Protein AF-A0A3Q0CHS3-F1 (afdb_monomer)

Nearest PDB structures (foldseek):
  7eku-assembly1_A  TM=6.649E-01  e=1.101E-03  Nakaseomyces glabratus CBS 138
  7ekw-assembly1_B  TM=6.555E-01  e=9.264E-04  Nakaseomyces glabratus CBS 138
  7ejt-assembly2_B  TM=6.990E-01  e=1.646E-03  Nakaseomyces glabratus CBS 138

Radius of gyration: 22.57 Å; Cα contacts (8 Å, |Δi|>4): 178; chains: 1; bounding box: 58×36×60 Å

pLDDT: mean 92.22, std 7.89, range [57.19, 98.62]

Secondary structure (DSSP, 8-state):
-HHHHHHIIIIIHHHH-GGGGG-B-HHHHHHHHHHHHH-TT-------TTPPP-PBPPTT--TTBBB--HHHHHHHS--SSSSHHHHHHHHHHHHHHHHHHHHHHHHHHHHHHHHHHHHHHHHHHHHHT-TTS----S--SSS-SS---B---SPP--HHHHHHGGG-HHHHTT-PBPP---TTS-TTS-TT--

Solvent-accessible surface area (backbone atoms only — not comparable to full-atom values): 11691 Å² total; per-residue (Å²): 110,69,67,61,54,47,47,45,62,71,56,44,48,69,71,66,47,69,38,35,38,63,16,54,41,55,68,64,50,39,51,54,51,52,56,58,72,71,44,89,84,65,79,78,63,86,59,61,94,83,64,71,84,51,82,40,78,30,93,80,52,38,72,36,46,16,44,63,60,61,59,43,45,54,68,70,51,66,48,91,53,93,47,73,67,35,47,50,53,35,42,51,56,52,40,54,52,48,52,52,56,35,48,54,37,38,51,53,42,49,56,53,50,51,51,53,50,51,51,50,52,51,49,44,38,36,39,46,65,38,90,91,35,82,50,53,75,74,79,39,94,93,43,52,82,64,81,82,56,55,44,72,93,66,80,93,72,56,68,72,60,60,58,56,34,68,78,33,75,94,50,30,76,57,57,41,73,59,88,85,83,63,91,94,55,66,87,87,55,68,87,88,59,135

Sequence (194 aa):
MNCIRKIIWEDIFPRIRLWEFFQVDVHKAVEQFRILLTQENRRVTKSDPKEHLKIIQDPEYRRLGCAVDMNVALATFVPHDHGPAAIEECCNWFRQRLEELNSEKQHLTHCHQEQAVNCLLGNVFYERLAGHGPKVGAVTRNHPLVTRYFTFPFEEMALSTEESMIHLPDKACFLMAHNGWVMGDDPLRNFAEP

Structure (mmCIF, N/CA/C/O backbone):
data_AF-A0A3Q0CHS3-F1
#
_entry.id   AF-A0A3Q0CHS3-F1
#
loop_
_atom_site.group_PDB
_atom_site.id
_atom_site.type_symbol
_atom_site.label_atom_id
_atom_site.label_alt_id
_atom_site.label_comp_id
_atom_site.label_asym_id
_atom_site.label_entity_id
_atom_site.label_seq_id
_atom_site.pdbx_PDB_ins_code
_atom_site.Cartn_x
_atom_site.Cartn_y
_atom_site.Cartn_z
_atom_site.occupancy
_atom_site.B_iso_or_equiv
_atom_site.auth_seq_id
_atom_site.auth_comp_id
_atom_site.auth_asym_id
_atom_site.auth_atom_id
_atom_site.pdbx_PDB_model_num
ATOM 1 N N . MET A 1 1 ? 19.227 11.823 -13.557 1.00 83.19 1 MET A N 1
ATOM 2 C CA . MET A 1 1 ? 18.763 10.968 -12.439 1.00 83.19 1 MET A CA 1
ATOM 3 C C . MET A 1 1 ? 17.913 11.731 -11.429 1.00 83.19 1 MET A C 1
ATOM 5 O O . MET A 1 1 ? 16.800 11.295 -11.174 1.00 83.19 1 MET A O 1
ATOM 9 N N . ASN A 1 2 ? 18.351 12.896 -10.930 1.00 90.62 2 ASN A N 1
ATOM 10 C CA . ASN A 1 2 ? 17.574 13.682 -9.951 1.00 90.62 2 ASN A CA 1
ATOM 11 C C . ASN A 1 2 ? 16.191 14.127 -10.459 1.00 90.62 2 ASN A C 1
ATOM 13 O O . ASN A 1 2 ? 15.230 14.077 -9.703 1.00 90.62 2 ASN A O 1
ATOM 17 N N . CYS A 1 3 ? 16.059 14.476 -11.743 1.00 94.81 3 CYS A N 1
ATOM 18 C CA . CYS A 1 3 ? 14.757 14.815 -12.332 1.00 94.81 3 CYS A CA 1
ATOM 19 C C . CYS A 1 3 ? 13.765 13.640 -12.304 1.00 94.81 3 CYS A C 1
ATOM 21 O O . CYS A 1 3 ? 12.602 13.843 -11.989 1.00 94.81 3 CYS A O 1
ATOM 23 N N . ILE A 1 4 ? 14.229 12.411 -12.575 1.00 94.69 4 ILE A N 1
ATOM 24 C CA . ILE A 1 4 ? 13.381 11.206 -12.529 1.00 94.69 4 ILE A CA 1
ATOM 25 C C . ILE A 1 4 ? 12.896 10.976 -11.096 1.00 94.69 4 ILE A C 1
ATOM 27 O O . ILE A 1 4 ? 11.706 10.783 -10.875 1.00 94.69 4 ILE A O 1
ATOM 31 N N . ARG A 1 5 ? 13.808 11.070 -10.117 1.00 97.00 5 ARG A N 1
ATOM 32 C CA . ARG A 1 5 ? 13.465 10.992 -8.691 1.00 97.00 5 ARG A CA 1
ATOM 33 C C . ARG A 1 5 ? 12.393 12.019 -8.323 1.00 97.00 5 ARG A C 1
ATOM 35 O O . ARG A 1 5 ? 11.409 11.651 -7.696 1.00 97.00 5 ARG A O 1
ATOM 42 N N . LYS A 1 6 ? 12.585 13.275 -8.733 1.00 97.56 6 LYS A N 1
ATOM 43 C CA . LYS A 1 6 ? 11.665 14.380 -8.451 1.00 97.56 6 LYS A CA 1
ATOM 44 C C . LYS A 1 6 ? 10.257 14.097 -8.982 1.00 97.56 6 LYS A C 1
ATOM 46 O O . LYS A 1 6 ? 9.317 14.145 -8.207 1.00 97.56 6 LYS A O 1
ATOM 51 N N . ILE A 1 7 ? 10.134 13.704 -10.252 1.00 96.94 7 ILE A N 1
ATOM 52 C CA . ILE A 1 7 ? 8.841 13.360 -10.875 1.00 96.94 7 ILE A CA 1
ATOM 53 C C . ILE A 1 7 ? 8.147 12.217 -10.122 1.00 96.94 7 ILE A C 1
ATOM 55 O O . ILE A 1 7 ? 6.951 12.275 -9.858 1.00 96.94 7 ILE A O 1
ATOM 59 N N . ILE A 1 8 ? 8.886 11.170 -9.739 1.00 96.75 8 ILE A N 1
ATOM 60 C CA . ILE A 1 8 ? 8.290 10.043 -9.008 1.00 96.75 8 ILE A CA 1
ATOM 61 C C . ILE A 1 8 ? 7.706 10.505 -7.662 1.00 96.75 8 ILE A C 1
ATOM 63 O O . ILE A 1 8 ? 6.584 10.129 -7.325 1.00 96.75 8 ILE A O 1
ATOM 67 N N . TRP A 1 9 ? 8.440 11.333 -6.918 1.00 97.56 9 TRP A N 1
ATOM 68 C CA . TRP A 1 9 ? 8.031 11.798 -5.590 1.00 97.56 9 TRP A CA 1
ATOM 69 C C . TRP A 1 9 ? 6.967 12.892 -5.602 1.00 97.56 9 TRP A C 1
ATOM 71 O O . TRP A 1 9 ? 6.103 12.889 -4.733 1.00 97.56 9 TRP A O 1
ATOM 81 N N . GLU A 1 10 ? 7.033 13.825 -6.547 1.00 97.44 10 GLU A N 1
ATOM 82 C CA . GLU A 1 10 ? 6.148 14.995 -6.577 1.00 97.44 10 GLU A CA 1
ATOM 83 C C . GLU A 1 10 ? 4.890 14.751 -7.418 1.00 97.44 10 GLU A C 1
ATOM 85 O O . GLU A 1 10 ? 3.822 15.240 -7.059 1.00 97.44 10 GLU A O 1
ATOM 90 N N . ASP A 1 11 ? 4.982 13.938 -8.476 1.00 96.44 11 ASP A N 1
ATOM 91 C CA . ASP A 1 11 ? 3.874 13.745 -9.418 1.00 96.44 11 ASP A CA 1
ATOM 92 C C . ASP A 1 11 ? 3.234 12.355 -9.293 1.00 96.44 11 ASP A C 1
ATOM 94 O O . ASP A 1 11 ? 2.008 12.224 -9.291 1.00 96.44 11 ASP A O 1
ATOM 98 N N . ILE A 1 12 ? 4.040 11.289 -9.202 1.00 95.69 12 ILE A N 1
ATOM 99 C CA . ILE A 1 12 ? 3.524 9.911 -9.278 1.00 95.69 12 ILE A CA 1
ATOM 100 C C . ILE A 1 12 ? 2.978 9.443 -7.929 1.00 95.69 12 ILE A C 1
ATOM 102 O O . ILE A 1 12 ? 1.797 9.104 -7.844 1.00 95.69 12 ILE A O 1
ATOM 106 N N . PHE A 1 13 ? 3.798 9.411 -6.875 1.00 96.50 13 PHE A N 1
ATOM 107 C CA . PHE A 1 13 ? 3.391 8.885 -5.566 1.00 96.50 13 PHE A CA 1
ATOM 108 C C . PHE A 1 13 ? 2.198 9.615 -4.936 1.00 96.50 13 PHE A C 1
ATOM 110 O O . PHE A 1 13 ? 1.288 8.920 -4.470 1.00 96.50 13 PHE A O 1
ATOM 117 N N . PRO A 1 14 ? 2.112 10.960 -4.973 1.00 95.75 14 PRO A N 1
ATOM 118 C CA . PRO A 1 14 ? 0.950 11.673 -4.451 1.00 95.75 14 PRO A CA 1
ATOM 119 C C . PRO A 1 14 ? -0.329 11.362 -5.228 1.00 95.75 14 PRO A C 1
ATOM 121 O O . PRO A 1 14 ? -1.408 11.339 -4.644 1.00 95.75 14 PRO A O 1
ATOM 124 N N . ARG A 1 15 ? -0.219 11.069 -6.531 1.00 95.19 15 ARG A N 1
ATOM 125 C CA . ARG A 1 15 ? -1.362 10.716 -7.381 1.00 95.19 15 ARG A CA 1
ATOM 126 C C . ARG A 1 15 ? -1.890 9.309 -7.098 1.00 95.19 15 ARG A C 1
ATOM 128 O O . ARG A 1 15 ? -3.102 9.120 -7.075 1.00 95.19 15 ARG A O 1
ATOM 135 N N . ILE A 1 16 ? -1.004 8.332 -6.887 1.00 94.75 16 ILE A N 1
ATOM 136 C CA . ILE A 1 16 ? -1.393 6.922 -6.691 1.00 94.75 16 ILE A CA 1
ATOM 137 C C . ILE A 1 16 ? -1.695 6.554 -5.231 1.00 94.75 16 ILE A C 1
ATOM 139 O O . ILE A 1 16 ? -2.283 5.505 -4.998 1.00 94.75 16 ILE A O 1
ATOM 143 N N . ARG A 1 17 ? -1.297 7.373 -4.246 1.00 95.81 17 ARG A N 1
ATOM 144 C CA . ARG A 1 17 ? -1.661 7.236 -2.817 1.00 95.81 17 ARG A CA 1
ATOM 145 C C . ARG A 1 17 ? -1.586 5.800 -2.275 1.00 95.81 17 ARG A C 1
ATOM 147 O O . ARG A 1 17 ? -2.560 5.283 -1.735 1.00 95.81 17 ARG A O 1
ATOM 154 N N . LEU A 1 18 ? -0.447 5.125 -2.452 1.00 95.75 18 LEU A N 1
ATOM 155 C CA . LEU A 1 18 ? -0.316 3.689 -2.134 1.00 95.75 18 LEU A CA 1
ATOM 156 C C . LEU A 1 18 ? -0.566 3.345 -0.658 1.00 95.75 18 LEU A C 1
ATOM 158 O O . LEU A 1 18 ? -0.955 2.224 -0.350 1.00 95.75 18 L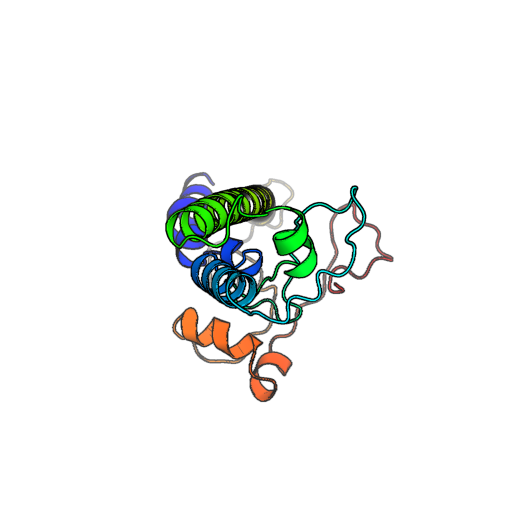EU A O 1
ATOM 162 N N . TRP A 1 19 ? -0.356 4.293 0.256 1.00 97.38 19 TRP A N 1
ATOM 163 C CA . TRP A 1 19 ? -0.553 4.066 1.689 1.00 97.38 19 TRP A CA 1
ATOM 164 C C . TRP A 1 19 ? -2.014 3.751 2.038 1.00 97.38 19 TRP A C 1
ATOM 166 O O . TRP A 1 19 ? -2.262 3.050 3.015 1.00 97.38 19 TRP A O 1
ATOM 176 N N . GLU A 1 20 ? -2.979 4.200 1.228 1.00 97.31 20 GLU A N 1
ATOM 177 C CA . GLU A 1 20 ? -4.406 3.966 1.477 1.00 97.31 20 GLU A CA 1
ATOM 178 C C . GLU A 1 20 ? -4.770 2.474 1.435 1.00 97.31 20 GLU A C 1
ATOM 180 O O . GLU A 1 20 ? -5.708 2.070 2.111 1.00 97.31 20 GLU A O 1
ATOM 185 N N . PHE A 1 21 ? -4.017 1.632 0.721 1.00 96.44 21 PHE A N 1
ATOM 186 C CA . PHE A 1 21 ? -4.234 0.175 0.681 1.00 96.44 21 PHE A CA 1
ATOM 187 C C . PHE A 1 21 ? -3.880 -0.549 1.990 1.00 96.44 21 PHE A C 1
ATOM 189 O O . PHE A 1 21 ? -4.205 -1.723 2.164 1.00 96.44 21 PHE A O 1
ATOM 196 N N . PHE A 1 22 ? -3.204 0.146 2.906 1.00 97.81 22 PHE A N 1
ATOM 197 C CA . PHE A 1 22 ? -2.751 -0.386 4.190 1.00 97.81 22 PHE A CA 1
ATOM 198 C C . PHE A 1 22 ? -3.422 0.304 5.382 1.00 97.81 22 PHE A C 1
ATOM 200 O O . PHE A 1 22 ? -3.101 -0.015 6.525 1.00 97.81 22 PHE A O 1
ATOM 207 N N . GLN A 1 23 ? -4.328 1.248 5.131 1.00 98.56 23 GLN A N 1
ATOM 208 C CA . GLN A 1 23 ? -4.966 2.079 6.147 1.00 98.56 23 GLN A CA 1
ATOM 209 C C . GLN A 1 23 ? -6.422 1.681 6.381 1.00 98.56 23 GLN A C 1
ATOM 211 O O . GLN A 1 23 ? -7.071 1.077 5.528 1.00 98.56 23 GLN A O 1
ATOM 216 N N . VAL A 1 24 ? -6.933 2.031 7.557 1.00 98.56 24 VAL A N 1
ATOM 217 C CA . VAL A 1 24 ? -8.347 1.899 7.925 1.00 98.56 24 VAL A CA 1
ATOM 218 C C . VAL A 1 24 ? -9.081 3.215 7.679 1.00 98.56 24 VAL A C 1
ATOM 220 O O . VAL A 1 24 ? -8.542 4.293 7.942 1.00 98.56 24 VAL A O 1
ATOM 223 N N . ASP A 1 25 ? -10.329 3.139 7.216 1.00 98.62 25 ASP A N 1
ATOM 224 C CA . ASP A 1 25 ? -11.242 4.285 7.217 1.00 98.62 25 ASP A CA 1
ATOM 225 C C . ASP A 1 25 ? -11.583 4.684 8.662 1.00 98.62 25 ASP A C 1
ATOM 227 O O . ASP A 1 25 ? -12.392 4.046 9.344 1.00 98.62 25 ASP A O 1
ATOM 231 N N . VAL A 1 26 ? -10.948 5.762 9.127 1.00 98.50 26 VAL A N 1
ATOM 232 C CA . VAL A 1 26 ? -11.090 6.274 10.495 1.00 98.50 26 VAL A CA 1
ATOM 233 C C . VAL A 1 26 ? -12.533 6.671 10.795 1.00 98.50 26 VAL A C 1
ATOM 235 O O . VAL A 1 26 ? -13.042 6.363 11.870 1.00 98.50 26 VAL A O 1
ATOM 238 N N . HIS A 1 27 ? -13.216 7.334 9.859 1.00 98.31 27 HIS A N 1
ATOM 239 C CA . HIS A 1 27 ? -14.585 7.794 10.077 1.00 98.31 27 HIS A CA 1
ATOM 240 C C . HIS A 1 27 ? -15.530 6.603 10.242 1.00 98.31 27 HIS A C 1
ATOM 242 O O . HIS A 1 27 ? -16.284 6.533 11.213 1.00 98.31 27 HIS A O 1
ATOM 248 N N . LYS A 1 28 ? -15.449 5.635 9.325 1.00 98.06 28 LYS A N 1
ATOM 249 C CA . LYS A 1 28 ? -16.269 4.422 9.362 1.00 98.06 28 LYS A CA 1
ATOM 250 C C . LYS A 1 28 ? -16.006 3.593 10.620 1.00 98.06 28 LYS A C 1
ATOM 252 O O . LYS A 1 28 ? -16.956 3.127 11.246 1.00 98.06 28 LYS A O 1
ATOM 257 N N . ALA A 1 29 ? -14.741 3.424 11.003 1.00 98.19 29 ALA A N 1
ATOM 258 C CA . ALA A 1 29 ? -14.372 2.668 12.195 1.00 98.19 29 ALA A CA 1
ATOM 259 C C . ALA A 1 29 ? -14.876 3.343 13.480 1.00 98.19 29 ALA A C 1
ATOM 261 O O . ALA A 1 29 ? -15.443 2.667 14.338 1.00 98.19 29 ALA A O 1
ATOM 262 N N . VAL A 1 30 ? -14.718 4.665 13.607 1.00 98.06 30 VAL A N 1
ATOM 263 C CA . VAL A 1 30 ? -15.203 5.431 14.768 1.00 98.06 30 VAL A CA 1
ATOM 264 C C . VAL A 1 30 ? -16.725 5.382 14.870 1.00 98.06 30 VAL A C 1
ATOM 266 O O . VAL A 1 30 ? -17.251 5.225 15.968 1.00 98.06 30 VAL A O 1
ATOM 269 N N . GLU A 1 31 ? -17.440 5.462 13.748 1.00 97.31 31 GLU A N 1
ATOM 270 C CA . GLU A 1 31 ? -18.900 5.356 13.753 1.00 97.31 31 GLU A CA 1
ATOM 271 C C . GLU A 1 31 ? -19.365 3.961 14.188 1.00 97.31 31 GLU A C 1
ATOM 273 O O . GLU A 1 31 ? -20.226 3.828 15.058 1.00 97.31 31 GLU A O 1
ATOM 278 N N . GLN A 1 32 ? -18.735 2.903 13.669 1.00 96.25 32 GLN A N 1
ATOM 279 C CA . GLN A 1 32 ? -19.001 1.537 14.120 1.00 96.25 32 GLN A CA 1
ATOM 280 C C . GLN A 1 32 ? -18.738 1.381 15.625 1.00 96.25 32 GLN A C 1
ATOM 282 O O . GLN A 1 32 ? -19.542 0.783 16.340 1.00 96.25 32 GLN A O 1
ATOM 287 N N . PHE A 1 33 ? -17.633 1.937 16.115 1.00 95.69 33 PHE A N 1
ATOM 288 C CA . PHE A 1 33 ? -17.275 1.909 17.528 1.00 95.69 33 PHE A CA 1
ATOM 289 C C . PHE A 1 33 ? -18.307 2.638 18.405 1.00 95.69 33 PHE A C 1
ATOM 291 O O . PHE A 1 33 ? -18.759 2.091 19.412 1.00 95.69 33 PHE A O 1
ATOM 298 N N . ARG A 1 34 ? -18.757 3.827 17.988 1.00 94.94 34 ARG A N 1
ATOM 299 C CA . ARG A 1 34 ? -19.803 4.618 18.658 1.00 94.94 34 ARG A CA 1
ATOM 300 C C . ARG A 1 34 ? -21.125 3.856 18.763 1.00 94.94 34 ARG A C 1
ATOM 302 O O . ARG A 1 34 ? -21.741 3.823 19.831 1.00 94.94 34 ARG A O 1
ATOM 309 N N . ILE A 1 35 ? -21.547 3.209 17.676 1.00 93.81 35 ILE A N 1
ATOM 310 C CA . ILE A 1 35 ? -22.751 2.366 17.660 1.00 93.81 35 ILE A CA 1
ATOM 311 C C . ILE A 1 35 ? -22.606 1.219 18.668 1.00 93.81 35 ILE A C 1
ATOM 313 O O . ILE A 1 35 ? -23.525 0.957 19.437 1.00 93.81 35 ILE A O 1
ATOM 317 N N . LEU A 1 36 ? -21.447 0.560 18.727 1.00 92.06 36 LEU A N 1
ATOM 318 C CA . LEU A 1 36 ? -21.214 -0.539 19.670 1.00 92.06 36 LEU A CA 1
ATOM 319 C C . LEU A 1 36 ? -21.173 -0.083 21.139 1.00 92.06 36 LEU A C 1
ATOM 321 O O . LEU A 1 36 ? -21.594 -0.835 22.017 1.00 92.06 36 LEU A O 1
ATOM 325 N N . LEU A 1 37 ? -20.704 1.137 21.424 1.00 89.06 37 LEU A N 1
ATOM 326 C CA . LEU A 1 37 ? -20.715 1.705 22.778 1.00 89.06 37 LEU A CA 1
ATOM 327 C C . LEU A 1 37 ? -22.125 2.021 23.295 1.00 89.06 37 LEU A C 1
ATOM 329 O O . LEU A 1 37 ? -22.349 1.977 24.503 1.00 89.06 37 LEU A O 1
ATOM 333 N N . THR A 1 38 ? -23.061 2.337 22.400 1.00 87.38 38 THR A N 1
ATOM 334 C CA . THR A 1 38 ? -24.441 2.729 22.744 1.00 87.38 38 THR A CA 1
ATOM 335 C C . THR A 1 38 ? -25.416 1.549 22.809 1.00 87.38 38 THR A C 1
ATOM 337 O O . THR A 1 38 ? -26.552 1.713 23.248 1.00 87.38 38 THR A O 1
ATOM 340 N N . GLN A 1 39 ? -24.992 0.344 22.417 1.00 86.38 39 GLN A N 1
ATOM 341 C CA . GLN A 1 39 ? -25.817 -0.864 22.486 1.00 86.38 39 GLN A CA 1
ATOM 342 C C . GLN A 1 39 ? -25.911 -1.424 23.917 1.00 86.38 39 GLN A C 1
ATOM 344 O O . GLN A 1 39 ? -24.905 -1.763 24.537 1.00 86.38 39 GLN A O 1
ATOM 349 N N . GLU A 1 40 ? -27.139 -1.609 24.416 1.00 60.59 40 GLU A N 1
ATOM 350 C CA . GLU A 1 40 ? -27.419 -2.070 25.791 1.00 60.59 40 GLU A CA 1
ATOM 351 C C . GLU A 1 40 ? -26.990 -3.528 26.068 1.00 60.59 40 GLU A C 1
ATOM 353 O O . GLU A 1 40 ? -26.639 -3.873 27.193 1.00 60.59 40 GLU A O 1
ATOM 358 N N . ASN A 1 41 ? -26.941 -4.393 25.046 1.00 60.94 41 ASN A N 1
ATOM 359 C CA . ASN A 1 41 ? -26.570 -5.813 25.176 1.00 60.94 41 ASN A CA 1
ATOM 360 C C . ASN A 1 41 ? -25.075 -6.071 24.921 1.00 60.94 41 ASN A C 1
ATOM 362 O O . ASN A 1 41 ? -24.689 -6.998 24.200 1.00 60.94 41 ASN A O 1
ATOM 366 N N . ARG A 1 42 ? -24.214 -5.242 25.514 1.00 62.06 42 ARG A N 1
ATOM 367 C CA . ARG A 1 42 ? -22.762 -5.298 25.320 1.00 62.06 42 ARG A CA 1
ATOM 368 C C . ARG A 1 42 ? -22.170 -6.574 25.929 1.00 62.06 42 ARG A C 1
ATOM 370 O O . ARG A 1 42 ? -21.908 -6.654 27.127 1.00 62.06 42 ARG A O 1
ATOM 377 N N . ARG A 1 43 ? -21.885 -7.577 25.097 1.00 57.19 43 ARG A N 1
ATOM 378 C CA . ARG A 1 43 ? -20.994 -8.683 25.475 1.00 57.19 43 ARG A CA 1
ATOM 379 C C . ARG A 1 43 ? -19.558 -8.258 25.199 1.00 57.19 43 ARG A C 1
ATOM 381 O O . ARG A 1 43 ? -19.045 -8.503 24.116 1.00 57.19 43 ARG A O 1
ATOM 388 N N . VAL A 1 44 ? -18.911 -7.616 26.172 1.00 60.34 44 VAL A N 1
ATOM 389 C CA . VAL A 1 44 ? -17.453 -7.446 26.115 1.00 60.34 44 VAL A CA 1
ATOM 390 C C . VAL A 1 44 ? -16.840 -8.823 26.341 1.00 60.34 44 VAL A C 1
ATOM 392 O O . VAL A 1 44 ? -16.795 -9.324 27.466 1.00 60.34 44 VAL A O 1
ATOM 395 N N . THR A 1 45 ? -16.418 -9.480 25.265 1.00 61.00 45 THR A N 1
ATOM 396 C CA . THR A 1 45 ? -15.536 -10.638 25.382 1.00 61.00 45 THR A CA 1
ATOM 397 C C . THR A 1 45 ? -14.247 -10.175 26.045 1.00 61.00 45 THR A C 1
ATOM 399 O O . THR A 1 45 ? -13.700 -9.139 25.673 1.00 61.00 45 THR A O 1
ATOM 402 N N . LYS A 1 46 ? -13.771 -10.917 27.050 1.00 62.41 46 LYS A N 1
ATOM 403 C CA . LYS A 1 46 ? -12.483 -10.626 27.686 1.00 62.41 46 LYS A CA 1
ATOM 404 C C . LYS A 1 46 ? -11.390 -10.688 26.615 1.00 62.41 46 LYS A C 1
ATOM 406 O O . LYS A 1 46 ? -11.070 -11.774 26.146 1.00 62.41 46 LYS A O 1
ATOM 411 N N . SER A 1 47 ? -10.871 -9.525 26.234 1.00 65.31 47 SER A N 1
ATOM 412 C CA . SER A 1 47 ? -9.631 -9.393 25.469 1.00 65.31 47 SER A CA 1
ATOM 413 C C . SER A 1 47 ? -8.461 -9.806 26.358 1.00 65.31 47 SER A C 1
ATOM 415 O O . SER A 1 47 ? -8.502 -9.577 27.572 1.00 65.31 47 SER A O 1
ATOM 417 N N . ASP A 1 48 ? -7.416 -10.394 25.777 1.00 72.19 48 ASP A N 1
ATOM 418 C CA . ASP A 1 48 ? -6.147 -10.558 26.489 1.00 72.19 48 ASP A CA 1
ATOM 419 C C . ASP A 1 48 ? -5.631 -9.151 26.864 1.00 72.19 48 ASP A C 1
ATOM 421 O O . ASP A 1 48 ? -5.565 -8.288 25.985 1.00 72.19 48 ASP A O 1
ATOM 425 N N . PRO A 1 49 ? -5.275 -8.875 28.135 1.00 66.38 49 PRO A N 1
ATOM 426 C CA . PRO A 1 49 ? -4.700 -7.591 28.543 1.00 66.38 49 PRO A CA 1
ATOM 427 C C . PRO A 1 49 ? -3.431 -7.194 27.772 1.00 66.38 49 PRO A C 1
ATOM 429 O O . PRO A 1 49 ? -3.018 -6.039 27.828 1.00 66.38 49 PRO A O 1
ATOM 432 N N . LYS A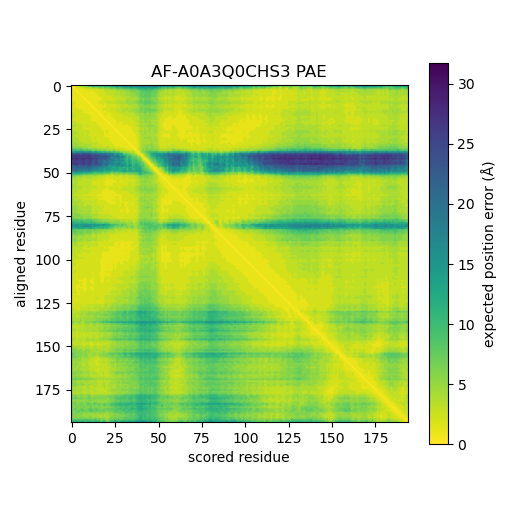 1 50 ? -2.774 -8.147 27.101 1.00 74.56 50 LYS A N 1
ATOM 433 C CA . LYS A 1 50 ? -1.588 -7.916 26.267 1.00 74.56 50 LYS A CA 1
ATOM 434 C C . LYS A 1 50 ? -1.914 -7.665 24.796 1.00 74.56 50 LYS A C 1
ATOM 436 O O . LYS A 1 50 ? -1.005 -7.350 24.024 1.00 74.56 50 LYS A O 1
ATOM 441 N N . GLU A 1 51 ? -3.165 -7.831 24.382 1.00 83.00 51 GLU A N 1
ATOM 442 C CA . GLU A 1 51 ? -3.566 -7.626 22.998 1.00 83.00 51 GLU A CA 1
ATOM 443 C C . GLU A 1 51 ? -3.749 -6.134 22.715 1.00 83.00 51 GLU A C 1
ATOM 445 O O . GLU A 1 51 ? -4.592 -5.461 23.300 1.00 83.00 51 GLU A O 1
ATOM 450 N N . HIS A 1 52 ? -2.912 -5.608 21.820 1.00 88.44 52 HIS A N 1
ATOM 451 C CA . HIS A 1 52 ? -2.935 -4.204 21.429 1.00 88.44 52 HIS A CA 1
ATOM 452 C C . HIS A 1 52 ? -3.720 -4.034 20.131 1.00 88.44 52 HIS A C 1
ATOM 454 O O . HIS A 1 52 ? -3.632 -4.866 19.222 1.00 88.44 52 HIS A O 1
ATOM 460 N N . LEU A 1 53 ? -4.435 -2.912 20.019 1.00 94.75 53 LEU A N 1
ATOM 461 C CA . LEU A 1 53 ? -5.116 -2.541 18.785 1.00 94.75 53 LEU A CA 1
ATOM 462 C C . LEU A 1 53 ? -4.104 -2.434 17.634 1.00 94.75 53 LEU A C 1
ATOM 464 O O . LEU A 1 53 ? -3.112 -1.708 17.729 1.00 94.75 53 LEU A O 1
ATOM 468 N N . LYS A 1 54 ? -4.383 -3.144 16.541 1.00 96.44 54 LYS A N 1
ATOM 469 C CA . LYS A 1 54 ? -3.550 -3.205 15.338 1.00 96.44 54 LYS A CA 1
ATOM 470 C C . LYS A 1 54 ? -4.419 -3.161 14.088 1.00 96.44 54 LYS A C 1
ATOM 472 O O . LYS A 1 54 ? -5.559 -3.622 14.108 1.00 96.44 54 LYS A O 1
ATOM 477 N N . ILE A 1 55 ? -3.847 -2.655 13.000 1.00 97.75 55 ILE A N 1
ATOM 478 C CA . ILE A 1 55 ? -4.471 -2.720 11.677 1.00 97.75 55 ILE A CA 1
ATOM 479 C C . ILE A 1 55 ? -4.411 -4.160 11.157 1.00 97.75 55 ILE A C 1
ATOM 481 O O . ILE A 1 55 ? -3.343 -4.775 11.112 1.00 97.75 55 ILE A O 1
ATOM 485 N N . ILE A 1 56 ? -5.565 -4.665 10.741 1.00 97.81 56 ILE A N 1
ATOM 486 C CA . ILE A 1 56 ? -5.775 -5.941 10.063 1.00 97.81 56 ILE A CA 1
ATOM 487 C C . ILE A 1 56 ? -5.875 -5.643 8.568 1.00 97.81 56 ILE A C 1
ATOM 489 O O . ILE A 1 56 ? -6.743 -4.876 8.150 1.00 97.81 56 ILE A O 1
ATOM 493 N N . GLN A 1 57 ? -4.970 -6.227 7.781 1.00 97.56 57 GLN A N 1
ATOM 494 C CA . GLN A 1 57 ? -4.917 -6.019 6.334 1.00 97.56 57 GLN A CA 1
ATOM 495 C C . GLN A 1 57 ? -6.213 -6.492 5.665 1.00 97.56 57 GLN A C 1
ATOM 497 O O . GLN A 1 57 ? -6.693 -7.583 5.972 1.00 97.56 57 GLN A O 1
ATOM 502 N N . ASP A 1 58 ? -6.747 -5.692 4.738 1.00 96.94 58 ASP A N 1
ATOM 503 C CA . ASP A 1 58 ? -7.846 -6.121 3.868 1.00 96.94 58 ASP A CA 1
ATOM 504 C C . ASP A 1 58 ? -7.354 -7.238 2.938 1.00 96.94 58 ASP A C 1
ATOM 506 O O . ASP A 1 58 ? -6.425 -6.983 2.164 1.00 96.94 58 ASP A O 1
ATOM 510 N N . PRO A 1 59 ? -7.955 -8.442 2.965 1.00 93.94 59 PRO A N 1
ATOM 511 C CA . PRO A 1 59 ? -7.582 -9.529 2.061 1.00 93.94 59 PRO A CA 1
ATOM 512 C C . PRO A 1 59 ? -7.714 -9.161 0.580 1.00 93.94 59 PRO A C 1
ATOM 514 O O . PRO A 1 59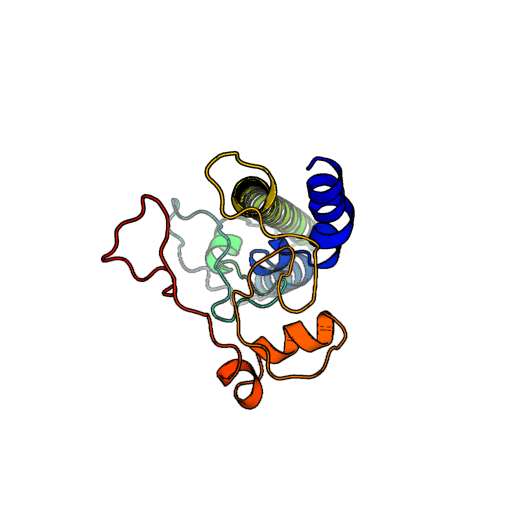 ? -6.984 -9.691 -0.250 1.00 93.94 59 PRO A O 1
ATOM 517 N N . GLU A 1 60 ? -8.631 -8.246 0.251 1.00 91.75 60 GLU A N 1
ATOM 518 C CA . GLU A 1 60 ? -8.840 -7.760 -1.116 1.00 91.75 60 GLU A CA 1
ATOM 519 C C . GLU A 1 60 ? -8.001 -6.516 -1.446 1.00 91.75 60 GLU A C 1
ATOM 521 O O . GLU A 1 60 ? -8.080 -6.029 -2.570 1.00 91.75 60 GLU A O 1
ATOM 526 N N . TYR A 1 61 ? -7.207 -5.995 -0.499 1.00 93.25 61 TYR A N 1
ATOM 527 C CA . TYR A 1 61 ? -6.378 -4.794 -0.660 1.00 93.25 61 TYR A CA 1
ATOM 528 C C . TYR A 1 61 ? -7.135 -3.602 -1.271 1.00 93.25 61 TYR A C 1
ATOM 530 O O . TYR A 1 61 ? -6.662 -2.963 -2.208 1.00 93.25 61 TYR A O 1
ATOM 538 N N . ARG A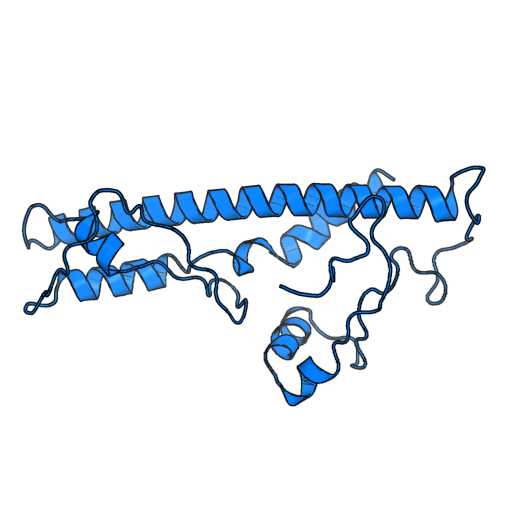 1 62 ? -8.324 -3.274 -0.759 1.00 94.25 62 ARG A N 1
ATOM 539 C CA . ARG A 1 62 ? -9.052 -2.059 -1.155 1.00 94.25 62 ARG A CA 1
ATOM 540 C C . ARG A 1 62 ? -8.507 -0.838 -0.421 1.00 94.25 62 ARG A C 1
ATOM 542 O O . ARG A 1 62 ? -8.026 -0.927 0.711 1.00 94.25 62 ARG A O 1
ATOM 549 N N . ARG A 1 63 ? -8.644 0.338 -1.038 1.00 95.25 63 ARG A N 1
ATOM 550 C CA . ARG A 1 63 ? -8.325 1.619 -0.388 1.00 95.25 63 ARG A CA 1
ATOM 551 C C . ARG A 1 63 ? -9.160 1.810 0.872 1.00 95.25 63 ARG A C 1
ATOM 553 O O . ARG A 1 63 ? -10.381 1.675 0.832 1.00 95.25 63 ARG A O 1
ATOM 560 N N . LEU A 1 64 ? -8.486 2.149 1.967 1.00 97.50 64 LEU A N 1
ATOM 561 C CA . LEU A 1 64 ? -9.056 2.307 3.304 1.00 97.50 64 LEU A CA 1
ATOM 562 C C . LEU A 1 64 ? -9.865 1.078 3.766 1.00 97.50 64 LEU A C 1
ATOM 564 O O . LEU A 1 64 ? -10.758 1.188 4.607 1.00 97.50 64 LEU A O 1
ATOM 568 N N . GLY A 1 65 ? -9.573 -0.090 3.183 1.00 97.12 65 GLY A N 1
ATOM 569 C CA . GLY A 1 65 ? -10.300 -1.334 3.410 1.00 97.12 65 GLY A CA 1
ATOM 570 C C . GLY A 1 65 ? -9.841 -2.091 4.649 1.00 97.12 65 GLY A C 1
ATOM 571 O O . GLY A 1 65 ? -10.541 -3.006 5.085 1.00 97.12 65 GLY A O 1
ATOM 572 N N . CYS A 1 66 ? -8.682 -1.741 5.219 1.00 98.38 66 CYS A N 1
ATOM 573 C CA . CYS A 1 66 ? -8.182 -2.414 6.410 1.00 98.38 66 CYS A CA 1
ATOM 574 C C . CYS A 1 66 ? -9.124 -2.197 7.598 1.00 98.38 66 CYS A C 1
ATOM 576 O O . CYS A 1 66 ? -9.850 -1.206 7.680 1.00 98.38 66 CYS A O 1
ATOM 578 N N . ALA A 1 67 ? -9.077 -3.120 8.551 1.00 98.06 67 ALA A N 1
ATOM 579 C CA . ALA A 1 67 ? -9.944 -3.119 9.721 1.00 98.06 67 ALA A CA 1
ATOM 580 C C . ALA A 1 67 ? -9.138 -3.108 11.024 1.00 98.06 67 ALA A C 1
ATOM 582 O O . ALA A 1 67 ? -7.917 -3.245 11.030 1.00 98.06 67 ALA A O 1
ATOM 583 N N . VAL A 1 68 ? -9.837 -2.975 12.147 1.00 97.38 68 VAL A N 1
ATOM 584 C CA . VAL A 1 68 ? -9.301 -3.223 13.490 1.00 97.38 68 VAL A CA 1
ATOM 585 C C . VAL A 1 68 ? -10.263 -4.131 14.250 1.00 97.38 68 VAL A C 1
ATOM 587 O O . VAL A 1 68 ? -11.454 -4.177 13.934 1.00 97.38 68 VAL A O 1
ATOM 590 N N . ASP A 1 69 ? -9.766 -4.850 15.255 1.00 95.56 69 ASP A N 1
ATOM 591 C CA . ASP A 1 69 ? -10.632 -5.657 16.114 1.00 95.56 69 ASP A CA 1
ATOM 592 C C . ASP A 1 69 ? -11.437 -4.751 17.060 1.00 95.56 69 ASP A C 1
ATOM 594 O O . ASP A 1 69 ? -10.889 -4.092 17.949 1.00 95.56 69 ASP A O 1
ATOM 598 N N . MET A 1 70 ? -12.757 -4.726 16.868 1.00 94.31 70 MET A N 1
ATOM 599 C CA . MET A 1 70 ? -13.658 -3.901 17.673 1.00 94.31 70 MET A CA 1
ATOM 600 C C . MET A 1 70 ? -13.794 -4.392 19.116 1.00 94.31 70 MET A C 1
ATOM 602 O O . MET A 1 70 ? -14.062 -3.580 19.997 1.00 94.31 70 MET A O 1
ATOM 606 N N . ASN A 1 71 ? -13.576 -5.677 19.402 1.00 90.94 71 ASN A N 1
ATOM 607 C CA . ASN A 1 71 ? -13.574 -6.179 20.776 1.00 90.94 71 ASN A CA 1
ATOM 608 C C . ASN A 1 71 ? -12.356 -5.654 21.534 1.00 90.94 71 ASN A C 1
ATOM 610 O O . ASN A 1 71 ? -12.495 -5.200 22.669 1.00 90.94 71 ASN A O 1
ATOM 614 N N . VAL A 1 72 ? -11.187 -5.648 20.884 1.00 92.69 72 VAL A N 1
ATOM 615 C CA . VAL A 1 72 ? -9.965 -5.049 21.439 1.00 92.69 72 VAL A CA 1
ATOM 616 C C . VAL A 1 72 ? -10.163 -3.545 21.622 1.00 92.69 72 VAL A C 1
ATOM 618 O O . VAL A 1 72 ? -9.871 -3.025 22.698 1.00 92.69 72 VAL A O 1
ATOM 621 N N . ALA A 1 73 ? -10.741 -2.845 20.637 1.00 93.50 73 ALA A N 1
ATOM 622 C CA . ALA A 1 73 ? -11.051 -1.419 20.762 1.00 93.50 73 ALA A CA 1
ATOM 623 C C . ALA A 1 73 ? -11.975 -1.139 21.961 1.00 93.50 73 ALA A C 1
ATOM 625 O O . ALA A 1 73 ? -11.665 -0.295 22.794 1.00 93.50 73 ALA A O 1
ATOM 626 N N . LEU A 1 74 ? -13.069 -1.890 22.104 1.00 91.12 74 LEU A N 1
ATOM 627 C CA . LEU A 1 74 ? -14.032 -1.748 23.203 1.00 91.12 74 LEU A CA 1
ATOM 628 C C . LEU A 1 74 ? -13.448 -2.109 24.572 1.00 91.12 74 LEU A C 1
ATOM 630 O O . LEU A 1 74 ? -13.895 -1.556 25.573 1.00 91.12 74 LEU A O 1
ATOM 634 N N . ALA A 1 75 ? -12.502 -3.044 24.636 1.00 89.25 75 ALA A N 1
ATOM 635 C CA . ALA A 1 75 ? -11.791 -3.375 25.868 1.00 89.25 75 ALA A CA 1
ATOM 636 C C . ALA A 1 75 ? -10.739 -2.313 26.235 1.00 89.25 75 ALA A C 1
ATOM 638 O O . ALA A 1 75 ? -10.493 -2.084 27.416 1.00 89.25 75 ALA A O 1
ATOM 639 N N . THR A 1 76 ? -10.140 -1.664 25.231 1.00 90.44 76 THR A N 1
ATOM 640 C CA . THR A 1 76 ? -9.083 -0.655 25.407 1.00 90.44 76 THR A CA 1
ATOM 641 C C . THR A 1 76 ? -9.656 0.715 25.761 1.00 90.44 76 THR A C 1
ATOM 643 O O . THR A 1 76 ? -9.181 1.381 26.677 1.00 90.44 76 THR A O 1
ATOM 646 N N . PHE A 1 77 ? -10.688 1.139 25.037 1.00 90.94 77 PHE A N 1
ATOM 647 C CA . PHE A 1 77 ? -11.301 2.454 25.146 1.00 90.94 77 PHE A CA 1
ATOM 648 C C . PHE A 1 77 ? -12.659 2.297 25.836 1.00 90.94 77 PHE A C 1
ATOM 650 O O . PHE A 1 77 ? -13.671 1.982 25.208 1.00 90.94 77 PHE A O 1
ATOM 657 N N . VAL A 1 78 ? -12.668 2.466 27.160 1.00 88.19 78 VAL A N 1
ATOM 658 C CA . VAL A 1 78 ? -13.873 2.337 27.988 1.00 88.19 78 VAL A CA 1
ATOM 659 C C . VAL A 1 78 ? -14.285 3.724 28.486 1.00 88.19 78 VAL A C 1
ATOM 661 O O . VAL A 1 78 ? -13.486 4.368 29.169 1.00 88.19 78 VAL A O 1
ATOM 664 N N . PRO A 1 79 ? -15.500 4.205 28.168 1.00 88.19 79 PRO A N 1
ATOM 665 C CA . PRO A 1 79 ? -15.972 5.484 28.681 1.00 88.19 79 PRO A CA 1
ATOM 666 C C . PRO A 1 79 ? -16.202 5.394 30.196 1.00 88.19 79 PRO A C 1
ATOM 668 O O . PRO A 1 79 ? -16.569 4.339 30.717 1.00 88.19 79 PRO A O 1
ATOM 671 N N . HIS A 1 80 ? -15.975 6.500 30.908 1.00 85.00 80 HIS A N 1
ATOM 672 C CA . HIS A 1 80 ? -16.091 6.532 32.371 1.00 85.00 80 HIS A CA 1
ATOM 673 C C . HIS A 1 80 ? -17.550 6.476 32.858 1.00 85.00 80 HIS A C 1
ATOM 675 O O . HIS A 1 80 ? -17.821 6.020 33.967 1.00 85.00 80 HIS A O 1
ATOM 681 N N . ASP A 1 81 ? -18.489 6.909 32.016 1.00 86.38 81 ASP A N 1
ATOM 682 C CA . ASP A 1 81 ? -19.930 6.783 32.209 1.00 86.38 81 ASP A CA 1
ATOM 683 C C . ASP A 1 81 ? -20.645 6.544 30.861 1.00 86.38 81 ASP A C 1
ATOM 685 O O . ASP A 1 81 ? -20.011 6.427 29.811 1.00 86.38 81 ASP A O 1
ATOM 689 N N . HIS A 1 82 ? -21.976 6.427 30.888 1.00 82.06 82 HIS A N 1
ATOM 690 C CA . HIS A 1 82 ? -22.810 6.247 29.688 1.00 82.06 82 HIS A CA 1
ATOM 691 C C . HIS A 1 82 ? -23.343 7.570 29.113 1.00 82.06 82 HIS A C 1
ATOM 693 O O . HIS A 1 82 ? -24.256 7.578 28.287 1.00 82.06 82 HIS A O 1
ATOM 699 N N . GLY A 1 83 ? -22.812 8.700 29.573 1.00 88.50 83 GLY A N 1
ATOM 700 C CA . GLY A 1 83 ? -23.182 10.023 29.111 1.00 88.50 83 GLY A CA 1
ATOM 701 C C . GLY A 1 83 ? -22.691 10.278 27.681 1.00 88.50 83 GLY A C 1
ATOM 702 O O . GLY A 1 83 ? -21.612 9.818 27.298 1.00 88.50 83 GLY A O 1
ATOM 703 N N . PRO A 1 84 ? -23.427 11.075 26.883 1.00 90.88 84 PRO A N 1
ATOM 704 C CA . PRO A 1 84 ? -23.011 11.423 25.523 1.00 90.88 84 PRO A CA 1
ATOM 705 C C . PRO A 1 84 ? -21.603 12.033 25.445 1.00 90.88 84 PRO A C 1
ATOM 707 O O . PRO A 1 84 ? -20.872 11.769 24.496 1.00 90.88 84 PRO A O 1
ATOM 710 N N . ALA A 1 85 ? -21.205 12.812 26.457 1.00 92.75 85 ALA A N 1
ATOM 711 C CA . ALA A 1 85 ? -19.885 13.437 26.516 1.00 92.75 85 ALA A CA 1
ATOM 712 C C . ALA A 1 85 ? -18.750 12.416 26.708 1.00 92.75 85 ALA A C 1
ATOM 714 O O . ALA A 1 85 ? -17.750 12.488 25.998 1.00 92.75 85 ALA A O 1
ATOM 715 N N . ALA A 1 86 ? -18.915 11.439 27.608 1.00 91.69 86 ALA A N 1
ATOM 716 C CA . ALA A 1 86 ? -17.904 10.405 27.838 1.00 91.69 86 ALA A CA 1
ATOM 717 C C . ALA A 1 86 ? -17.754 9.473 26.628 1.00 91.69 86 ALA A C 1
ATOM 719 O O . ALA A 1 86 ? -16.645 9.053 26.295 1.00 91.69 86 ALA A O 1
ATOM 720 N N . ILE A 1 87 ? -18.859 9.175 25.935 1.00 92.75 87 ILE A N 1
ATOM 721 C CA . ILE A 1 87 ? -18.834 8.406 24.684 1.00 92.75 87 ILE A CA 1
ATOM 722 C C . ILE A 1 87 ? -18.076 9.174 23.598 1.00 92.75 87 ILE A C 1
ATOM 724 O O . ILE A 1 87 ? -17.245 8.584 22.908 1.00 92.75 87 ILE A O 1
ATOM 728 N N . GLU A 1 88 ? -18.329 10.477 23.453 1.00 94.75 88 GLU A N 1
ATOM 729 C CA . GLU A 1 88 ? -17.631 11.314 22.473 1.00 94.75 88 GLU A CA 1
ATOM 730 C C . GLU A 1 88 ? -16.128 11.386 22.756 1.00 94.75 88 GLU A C 1
ATOM 732 O O . GLU A 1 88 ? -15.315 11.190 21.854 1.00 94.75 88 GLU A O 1
ATOM 737 N N . GLU A 1 89 ? -15.743 11.604 24.014 1.00 95.06 89 GLU A N 1
ATOM 738 C CA . GLU A 1 89 ? -14.339 11.610 24.423 1.00 95.06 89 GLU A CA 1
ATOM 739 C C . GLU A 1 89 ? -13.657 10.274 24.093 1.00 95.06 89 GLU A C 1
ATOM 741 O O . GLU A 1 89 ? -12.583 10.243 23.493 1.00 95.06 89 GLU A O 1
ATOM 746 N N . CYS A 1 90 ? -14.318 9.158 24.399 1.00 94.44 90 CYS A N 1
ATOM 747 C CA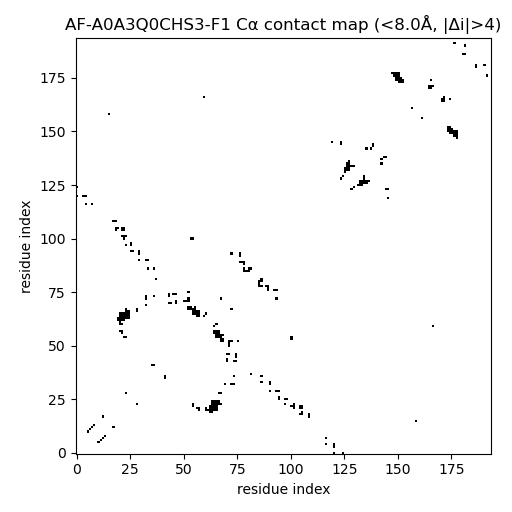 . CYS A 1 90 ? -13.831 7.819 24.085 1.00 94.44 90 CYS A CA 1
ATOM 748 C C . CYS A 1 90 ? -13.663 7.598 22.568 1.00 94.44 90 CYS A C 1
ATOM 750 O O . CYS A 1 90 ? -12.652 7.050 22.122 1.00 94.44 90 CYS A O 1
ATOM 752 N N . CYS A 1 91 ? -14.610 8.087 21.759 1.00 96.62 91 CYS A N 1
ATOM 753 C CA . CYS A 1 91 ? -14.512 8.062 20.299 1.00 96.62 91 CYS A CA 1
ATOM 754 C C . CYS A 1 91 ? -13.329 8.892 19.779 1.00 96.62 91 CYS A C 1
ATOM 756 O O . CYS A 1 91 ? -12.694 8.490 18.804 1.00 96.62 91 CYS A O 1
ATOM 758 N N . ASN A 1 92 ? -13.010 10.018 20.421 1.00 97.50 92 ASN A N 1
ATOM 759 C CA . ASN A 1 92 ? -11.866 10.854 20.054 1.00 97.50 92 ASN A CA 1
ATOM 760 C C . ASN A 1 92 ? -10.530 10.173 20.368 1.00 97.50 92 ASN A C 1
ATOM 762 O O . ASN A 1 92 ? -9.639 10.178 19.519 1.00 97.50 92 ASN A O 1
ATOM 766 N N . TRP A 1 93 ? -10.408 9.508 21.520 1.00 97.25 93 TRP A N 1
ATOM 767 C CA . TRP A 1 93 ? -9.227 8.697 21.840 1.00 97.25 93 TRP A CA 1
ATOM 768 C C . TRP A 1 93 ? -9.027 7.554 20.842 1.00 97.25 93 TRP A C 1
ATOM 770 O O . TRP A 1 93 ? -7.917 7.332 20.355 1.00 97.25 93 TRP A O 1
ATOM 780 N N . PHE A 1 94 ? -10.109 6.858 20.485 1.00 97.69 94 PHE A N 1
ATOM 781 C CA . PHE A 1 94 ? -10.060 5.806 19.475 1.00 97.69 94 PHE A CA 1
ATOM 782 C C . PHE A 1 94 ? -9.654 6.353 18.099 1.00 97.69 94 PHE A C 1
ATOM 784 O O . PHE A 1 94 ? -8.764 5.796 17.460 1.00 97.69 94 PHE A O 1
ATOM 791 N N . ARG A 1 95 ? -10.239 7.480 17.671 1.00 98.62 95 ARG A N 1
ATOM 792 C CA . ARG A 1 95 ? -9.878 8.185 16.430 1.00 98.62 95 ARG A CA 1
ATOM 793 C C . ARG A 1 95 ? -8.387 8.506 16.381 1.00 98.62 95 ARG A C 1
ATOM 795 O O . ARG A 1 95 ? -7.733 8.126 15.414 1.00 98.62 95 ARG A O 1
ATOM 802 N N . GLN A 1 96 ? -7.856 9.141 17.426 1.00 98.38 96 GLN A N 1
ATOM 803 C CA . GLN A 1 96 ? -6.440 9.495 17.504 1.00 98.38 96 GLN A CA 1
ATOM 804 C C . GLN A 1 96 ? -5.557 8.250 17.369 1.00 98.38 96 GLN A C 1
ATOM 806 O O . GLN A 1 96 ? -4.589 8.255 16.610 1.00 98.38 96 GLN A O 1
ATOM 811 N N . ARG A 1 97 ? -5.927 7.144 18.027 1.00 98.12 97 ARG A N 1
ATOM 812 C CA . ARG A 1 97 ? -5.170 5.896 17.905 1.00 98.12 97 ARG A CA 1
ATOM 813 C C . ARG A 1 97 ? -5.199 5.321 16.486 1.00 98.12 97 ARG A C 1
ATOM 815 O O . ARG A 1 97 ? -4.186 4.801 16.024 1.00 98.12 97 ARG A O 1
ATOM 822 N N . LEU A 1 98 ? -6.331 5.392 15.787 1.00 98.56 98 LEU A N 1
ATOM 823 C CA . LEU A 1 98 ? -6.420 4.955 14.389 1.00 98.56 98 LEU A CA 1
ATOM 824 C C . LEU A 1 98 ? -5.576 5.835 13.461 1.00 98.56 98 LEU A C 1
ATOM 826 O O . LEU A 1 98 ? -4.933 5.315 12.552 1.00 98.56 98 LEU A O 1
ATOM 830 N N . GLU A 1 99 ? -5.554 7.147 13.692 1.00 98.62 99 GLU A N 1
ATOM 831 C CA . GLU A 1 99 ? -4.725 8.093 12.940 1.00 98.62 99 GLU A CA 1
ATOM 832 C C . GLU A 1 99 ? -3.227 7.817 13.145 1.00 98.62 99 GLU A C 1
ATOM 834 O O . GLU A 1 99 ? -2.472 7.795 12.171 1.00 98.62 99 GLU A O 1
ATOM 839 N N . GLU A 1 100 ? -2.803 7.506 14.374 1.00 98.44 100 GLU A N 1
ATOM 840 C CA . GLU A 1 100 ? -1.439 7.053 14.676 1.00 98.44 100 GLU A CA 1
ATOM 841 C C . GLU A 1 100 ? -1.084 5.769 13.912 1.00 98.44 100 GLU A C 1
ATOM 843 O O . GLU A 1 100 ? -0.079 5.730 13.202 1.00 98.44 100 GLU A O 1
ATOM 848 N N . LEU A 1 101 ? -1.935 4.740 13.985 1.00 98.44 101 LEU A N 1
ATOM 849 C CA . LEU A 1 101 ? -1.718 3.475 13.274 1.00 98.44 101 LEU A CA 1
ATOM 850 C C . LEU A 1 101 ? -1.671 3.669 11.748 1.00 98.44 101 LEU A C 1
ATOM 852 O O . LEU A 1 101 ? -0.851 3.061 11.057 1.00 98.44 101 LEU A O 1
ATOM 856 N N . ASN A 1 102 ? -2.526 4.536 11.202 1.00 98.62 102 ASN A N 1
ATOM 857 C CA . ASN A 1 102 ? -2.509 4.882 9.784 1.00 98.62 102 ASN A CA 1
ATOM 858 C C . ASN A 1 102 ? -1.216 5.613 9.391 1.00 98.62 102 ASN A C 1
ATOM 860 O O . ASN A 1 102 ? -0.675 5.349 8.312 1.00 98.62 102 ASN A O 1
ATOM 864 N N . SER A 1 103 ? -0.698 6.488 10.255 1.00 98.44 103 SER A N 1
ATOM 865 C CA . SER A 1 103 ? 0.585 7.174 10.062 1.00 98.44 103 SER A CA 1
ATOM 866 C C . SER A 1 103 ? 1.762 6.191 10.056 1.00 98.44 103 SER A C 1
ATOM 868 O O . SER A 1 103 ? 2.626 6.262 9.180 1.00 98.44 103 SER A O 1
ATOM 870 N N . GLU A 1 104 ? 1.758 5.188 10.942 1.00 98.00 104 GLU A N 1
ATOM 871 C CA . GLU A 1 104 ? 2.757 4.107 10.939 1.00 98.00 104 GLU A CA 1
ATOM 872 C C . GLU A 1 104 ? 2.766 3.349 9.597 1.00 98.00 104 GLU A C 1
ATOM 874 O O . GLU A 1 104 ? 3.827 3.093 9.019 1.00 98.00 104 GLU A O 1
ATOM 879 N N . LYS A 1 105 ? 1.586 3.036 9.041 1.00 97.75 105 LYS A N 1
ATOM 880 C CA . LYS A 1 105 ? 1.462 2.389 7.720 1.00 97.75 105 LYS A CA 1
ATOM 881 C C . LYS A 1 105 ? 1.907 3.288 6.573 1.00 97.75 105 LYS A C 1
ATOM 883 O O . LYS A 1 105 ? 2.526 2.806 5.620 1.00 97.75 105 LYS A O 1
ATOM 888 N N . GLN A 1 106 ? 1.642 4.587 6.667 1.00 97.88 106 GLN A N 1
ATOM 889 C CA . GLN A 1 106 ? 2.135 5.563 5.701 1.00 97.88 106 GLN A CA 1
ATOM 890 C C . GLN A 1 106 ? 3.665 5.636 5.721 1.00 97.88 106 GLN A C 1
ATOM 892 O O . GLN A 1 106 ? 4.285 5.615 4.659 1.00 97.88 106 GLN A O 1
ATOM 897 N N . HIS A 1 107 ? 4.279 5.643 6.905 1.00 98.06 107 HIS A N 1
ATOM 898 C CA . HIS A 1 107 ? 5.732 5.629 7.048 1.00 98.06 107 HIS A CA 1
ATOM 899 C C . HIS A 1 107 ? 6.355 4.352 6.467 1.00 98.06 107 HIS A C 1
ATOM 901 O O . HIS A 1 107 ? 7.302 4.429 5.686 1.00 98.06 107 HIS A O 1
ATOM 907 N N . LEU A 1 108 ? 5.781 3.180 6.753 1.00 96.75 108 LEU A N 1
ATOM 908 C CA . LEU A 1 108 ? 6.231 1.921 6.151 1.00 96.75 108 LEU A CA 1
ATOM 909 C C . LEU A 1 108 ? 6.142 1.958 4.616 1.00 96.75 108 LEU A C 1
ATOM 911 O O . LEU A 1 108 ? 7.077 1.564 3.920 1.00 96.75 108 LEU A O 1
ATOM 915 N N . THR A 1 109 ? 5.035 2.479 4.083 1.00 97.44 109 THR A N 1
ATOM 916 C CA . THR A 1 109 ? 4.850 2.634 2.633 1.00 97.44 109 THR A CA 1
ATOM 917 C C . THR A 1 109 ? 5.892 3.579 2.034 1.00 97.44 109 THR A C 1
ATOM 919 O O . THR A 1 109 ? 6.417 3.300 0.958 1.00 97.44 109 THR A O 1
ATOM 922 N N . HIS A 1 110 ? 6.242 4.658 2.736 1.00 97.56 110 HIS A N 1
ATOM 923 C CA . HIS A 1 110 ? 7.301 5.576 2.32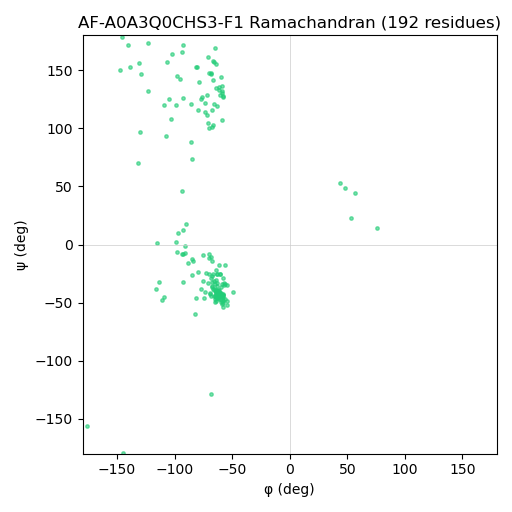2 1.00 97.56 110 HIS A CA 1
ATOM 924 C C . HIS A 1 110 ? 8.664 4.869 2.216 1.00 97.56 110 HIS A C 1
ATOM 926 O O . HIS A 1 110 ? 9.382 5.070 1.238 1.00 97.56 110 HIS A O 1
ATOM 932 N N . CYS A 1 111 ? 9.010 3.989 3.161 1.00 98.00 111 CYS A N 1
ATOM 933 C CA . CYS A 1 111 ? 10.23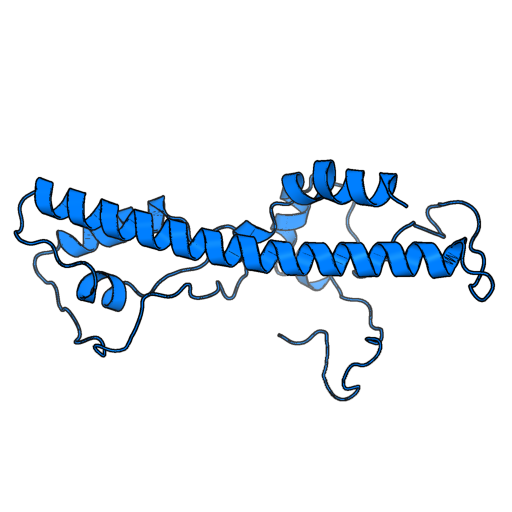6 3.184 3.085 1.00 98.00 111 CYS A CA 1
ATOM 934 C C . CYS A 1 111 ? 10.249 2.272 1.844 1.00 98.00 111 CYS A C 1
ATOM 936 O O . CYS A 1 111 ? 11.252 2.193 1.133 1.00 98.00 111 CYS A O 1
ATOM 938 N N . HIS A 1 112 ? 9.122 1.626 1.524 1.00 96.88 112 HIS A N 1
ATOM 939 C CA . HIS A 1 112 ? 8.997 0.830 0.297 1.00 96.88 112 HIS A CA 1
ATOM 940 C C . HIS A 1 112 ? 9.121 1.691 -0.968 1.00 96.88 112 HIS A C 1
ATOM 942 O O . HIS A 1 112 ? 9.791 1.304 -1.925 1.00 96.88 112 HIS A O 1
ATOM 948 N N . GLN A 1 113 ? 8.507 2.875 -0.973 1.00 97.56 113 GLN A N 1
ATOM 949 C CA . GLN A 1 113 ? 8.592 3.848 -2.063 1.00 97.56 113 GLN A CA 1
ATOM 950 C C . GLN A 1 113 ? 10.030 4.322 -2.300 1.00 97.56 113 GLN A C 1
ATOM 952 O O . GLN A 1 113 ? 10.469 4.413 -3.449 1.00 97.56 113 GLN A O 1
ATOM 957 N N . GLU A 1 114 ? 10.793 4.567 -1.235 1.00 97.81 114 GLU A N 1
ATOM 958 C CA . GLU A 1 114 ? 12.210 4.908 -1.327 1.00 97.81 114 GLU A CA 1
ATOM 959 C C . GLU A 1 114 ? 13.018 3.782 -1.978 1.00 97.81 114 GLU A C 1
ATOM 961 O O . GLU A 1 114 ? 13.778 4.032 -2.921 1.00 97.81 114 GLU A O 1
ATOM 966 N N . GLN A 1 115 ? 12.802 2.537 -1.546 1.00 96.56 115 GLN A N 1
ATOM 967 C CA . GLN A 1 115 ? 13.463 1.382 -2.146 1.00 96.56 115 GLN A CA 1
ATOM 968 C C . GLN A 1 115 ? 13.078 1.211 -3.623 1.00 96.56 115 GLN A C 1
ATOM 970 O O . GLN A 1 115 ? 13.954 0.986 -4.458 1.00 96.56 115 GLN A O 1
ATOM 975 N N . ALA A 1 116 ? 11.802 1.388 -3.975 1.00 95.69 116 ALA A N 1
ATOM 976 C CA . ALA A 1 116 ? 11.329 1.320 -5.357 1.00 95.69 116 ALA A CA 1
ATOM 977 C C . ALA A 1 116 ? 12.011 2.371 -6.250 1.00 95.69 116 ALA A C 1
ATOM 979 O O . ALA A 1 116 ? 12.468 2.055 -7.351 1.00 95.69 116 ALA A O 1
ATOM 980 N N . VAL A 1 117 ? 12.152 3.608 -5.763 1.00 97.12 117 VAL A N 1
ATOM 981 C CA . VAL A 1 117 ? 12.877 4.676 -6.468 1.00 97.12 117 VAL A CA 1
ATOM 982 C C . VAL A 1 117 ? 14.351 4.312 -6.630 1.00 97.12 117 VAL A C 1
ATOM 984 O O . VAL A 1 117 ? 14.906 4.488 -7.714 1.00 97.12 117 VAL A O 1
ATOM 987 N N . ASN A 1 118 ? 14.998 3.798 -5.583 1.00 96.44 118 ASN A N 1
ATOM 988 C CA . ASN A 1 118 ? 16.406 3.407 -5.639 1.00 96.44 118 ASN A CA 1
ATOM 989 C C . ASN A 1 118 ? 16.640 2.285 -6.661 1.00 96.44 118 ASN A C 1
ATOM 991 O O . ASN A 1 118 ? 17.544 2.408 -7.488 1.00 96.44 118 ASN A O 1
ATOM 995 N N . CYS A 1 119 ? 15.787 1.257 -6.675 1.00 95.00 119 CYS A N 1
ATOM 996 C CA . CYS A 1 119 ? 15.822 0.184 -7.671 1.00 95.00 119 CYS A CA 1
ATOM 997 C C . CYS A 1 119 ? 15.626 0.718 -9.095 1.00 95.00 119 CYS A C 1
ATOM 999 O O . CYS A 1 119 ? 16.414 0.405 -9.986 1.00 95.00 119 CYS A O 1
ATOM 1001 N N . LEU A 1 120 ? 14.620 1.572 -9.308 1.00 95.50 120 LEU A N 1
ATOM 1002 C CA . LEU A 1 120 ? 14.330 2.159 -10.617 1.00 95.50 120 LEU A CA 1
ATOM 1003 C C . LEU A 1 120 ? 15.516 2.972 -11.135 1.00 95.50 120 LEU A C 1
ATOM 1005 O O . LEU A 1 120 ? 15.955 2.787 -12.269 1.00 95.50 120 LEU A O 1
ATOM 1009 N N . LEU A 1 121 ? 16.064 3.864 -10.309 1.00 96.25 121 LEU A N 1
ATOM 1010 C CA . LEU A 1 121 ? 17.202 4.688 -10.704 1.00 96.25 121 LEU A CA 1
ATOM 1011 C C . LEU A 1 121 ? 18.461 3.846 -10.924 1.00 96.25 121 LEU A C 1
ATOM 1013 O O . LEU A 1 121 ? 19.206 4.125 -11.861 1.00 96.25 121 LEU A O 1
ATOM 1017 N N . GLY A 1 122 ? 18.687 2.822 -10.100 1.00 95.12 122 GLY A N 1
ATOM 1018 C CA . GLY A 1 122 ? 19.770 1.861 -10.290 1.00 95.12 122 GLY A CA 1
ATOM 1019 C C . GLY A 1 122 ? 19.673 1.170 -11.648 1.00 95.12 122 GLY A C 1
ATOM 1020 O O . GLY A 1 122 ? 20.647 1.170 -12.400 1.00 95.12 122 GLY A O 1
ATOM 1021 N N . ASN A 1 123 ? 18.481 0.684 -12.009 1.00 94.38 123 ASN A N 1
ATOM 1022 C CA . ASN A 1 123 ? 18.255 0.027 -13.293 1.00 94.38 123 ASN A CA 1
ATOM 1023 C C . ASN A 1 123 ? 18.443 0.988 -14.476 1.00 94.38 123 ASN A C 1
ATOM 1025 O O . ASN A 1 123 ? 19.183 0.689 -15.407 1.00 94.38 123 ASN A O 1
ATOM 1029 N N . VAL A 1 124 ? 17.864 2.192 -14.410 1.00 95.25 124 VAL A N 1
ATOM 1030 C CA . VAL A 1 124 ? 18.030 3.217 -15.457 1.00 95.25 124 VAL A CA 1
ATOM 1031 C C . VAL A 1 124 ? 19.501 3.599 -15.636 1.00 95.25 124 VAL A C 1
ATOM 1033 O O . VAL A 1 124 ? 19.970 3.766 -16.765 1.00 95.25 124 VAL A O 1
ATOM 1036 N N . PHE A 1 125 ? 20.243 3.746 -14.534 1.00 95.31 125 PHE A N 1
ATOM 1037 C CA . PHE A 1 125 ? 21.674 4.027 -14.587 1.00 95.31 125 PHE A CA 1
ATOM 1038 C C . PHE A 1 125 ? 22.435 2.873 -15.238 1.00 95.31 125 PHE A C 1
ATOM 1040 O O . PHE A 1 125 ? 23.229 3.118 -16.145 1.00 95.31 125 PHE A O 1
ATOM 1047 N N . TYR A 1 126 ? 22.181 1.637 -14.809 1.00 95.38 126 TYR A N 1
ATOM 1048 C CA . TYR A 1 126 ? 22.818 0.449 -15.363 1.00 95.38 126 TYR A CA 1
ATOM 1049 C C . TYR A 1 126 ? 22.556 0.323 -16.867 1.00 95.38 126 TYR A C 1
ATOM 1051 O O . TYR A 1 126 ? 23.499 0.290 -17.654 1.00 95.38 126 TYR A O 1
ATOM 1059 N N . GLU A 1 127 ? 21.293 0.346 -17.286 1.00 95.88 127 GLU A N 1
ATOM 1060 C CA . GLU A 1 127 ? 20.910 0.091 -18.674 1.00 95.88 127 GLU A CA 1
ATOM 1061 C C . GLU A 1 127 ? 21.438 1.143 -19.654 1.00 95.88 127 GLU A C 1
ATOM 1063 O O . GLU A 1 127 ? 21.759 0.816 -20.799 1.00 95.88 127 GLU A O 1
ATOM 1068 N N . ARG A 1 128 ? 21.536 2.408 -19.228 1.00 94.81 128 ARG A N 1
ATOM 1069 C CA . ARG A 1 128 ? 21.783 3.535 -20.144 1.00 94.81 128 ARG A CA 1
ATOM 1070 C C . ARG A 1 128 ? 23.134 4.213 -19.948 1.00 94.81 128 ARG A C 1
ATOM 1072 O O . ARG A 1 128 ? 23.717 4.698 -20.915 1.00 94.81 128 ARG A O 1
ATOM 1079 N N . LEU A 1 129 ? 23.652 4.264 -18.721 1.00 94.19 129 LEU A N 1
ATOM 1080 C CA . LEU A 1 129 ? 24.797 5.111 -18.365 1.00 94.19 129 LEU A CA 1
ATOM 1081 C C . LEU A 1 129 ? 26.029 4.317 -17.923 1.00 94.19 129 LEU A C 1
ATOM 1083 O O . LEU A 1 129 ? 27.143 4.684 -18.303 1.00 94.19 129 LEU A O 1
ATOM 1087 N N . ALA A 1 130 ? 25.868 3.219 -17.183 1.00 95.75 130 ALA A N 1
ATOM 1088 C CA . ALA A 1 130 ? 26.982 2.443 -16.644 1.00 95.75 130 ALA A CA 1
ATOM 1089 C C . ALA A 1 130 ? 27.903 1.927 -17.757 1.00 95.75 130 ALA A C 1
ATOM 1091 O O . ALA A 1 130 ? 27.437 1.470 -18.798 1.00 95.75 130 ALA A O 1
ATOM 1092 N N . GLY A 1 131 ? 29.224 2.023 -17.567 1.00 96.81 131 GLY A N 1
ATOM 1093 C CA . GLY A 1 131 ? 30.219 1.607 -18.570 1.00 96.81 131 GLY A CA 1
ATOM 1094 C C . GLY A 1 131 ? 30.088 0.141 -18.993 1.00 96.81 131 GLY A C 1
ATOM 1095 O O . GLY A 1 131 ? 30.266 -0.168 -20.163 1.00 96.81 131 GLY A O 1
ATOM 1096 N N . HIS A 1 132 ? 29.708 -0.718 -18.049 1.00 96.25 132 HIS A N 1
ATOM 1097 C CA . HIS A 1 132 ? 29.518 -2.162 -18.213 1.00 96.25 132 HIS A CA 1
ATOM 1098 C C . HIS A 1 132 ? 28.048 -2.559 -18.461 1.00 96.25 132 HIS A C 1
ATOM 1100 O O . HIS A 1 132 ? 27.705 -3.735 -18.375 1.00 96.25 132 HIS A O 1
ATOM 1106 N N . GLY A 1 133 ? 27.170 -1.583 -18.695 1.00 95.25 133 GLY A N 1
ATOM 1107 C CA . GLY A 1 133 ? 25.762 -1.814 -18.998 1.00 95.25 133 GLY A CA 1
ATOM 1108 C C . GLY A 1 133 ? 25.480 -1.894 -20.503 1.00 95.25 133 GLY A C 1
ATOM 1109 O O . GLY A 1 133 ? 26.351 -1.574 -21.313 1.00 95.25 133 GLY A O 1
ATOM 1110 N N . PRO A 1 134 ? 24.252 -2.264 -20.899 1.00 95.19 134 PRO A N 1
ATOM 1111 C CA . PRO A 1 134 ? 23.868 -2.502 -22.296 1.00 95.19 134 PRO A CA 1
ATOM 1112 C C . PRO A 1 134 ? 23.825 -1.255 -23.197 1.00 95.19 134 PRO A C 1
ATOM 1114 O O . PRO A 1 134 ? 23.713 -1.398 -24.411 1.00 95.19 134 PRO A O 1
ATOM 1117 N N . LYS A 1 135 ? 23.918 -0.039 -22.638 1.00 94.75 135 LYS A N 1
ATOM 1118 C CA . LYS A 1 135 ? 23.884 1.238 -23.381 1.00 94.75 135 LYS A CA 1
ATOM 1119 C C . LYS A 1 135 ? 22.627 1.403 -24.239 1.00 94.75 135 LYS A C 1
ATOM 1121 O O . LYS A 1 135 ? 22.689 1.848 -25.386 1.00 94.75 135 LYS A O 1
ATOM 1126 N N . VAL A 1 136 ? 21.473 1.069 -23.666 1.00 93.44 136 VAL A N 1
ATOM 1127 C CA . VAL A 1 136 ? 20.175 1.254 -24.321 1.00 93.44 136 VAL A CA 1
ATOM 1128 C C . VAL A 1 136 ? 19.999 2.734 -24.665 1.00 93.44 136 VAL A C 1
ATOM 1130 O O . VAL A 1 136 ? 20.169 3.595 -23.802 1.00 93.44 136 VAL A O 1
ATOM 1133 N N . GLY A 1 137 ? 19.679 3.013 -25.933 1.00 90.12 137 GLY A N 1
ATOM 1134 C CA . GLY A 1 137 ? 19.646 4.357 -26.518 1.00 90.12 137 GLY A CA 1
ATOM 1135 C C . GLY A 1 137 ? 18.525 5.259 -25.988 1.00 90.12 137 GLY A C 1
ATOM 1136 O O . GLY A 1 137 ? 18.364 5.453 -24.788 1.00 90.12 137 GLY A O 1
ATOM 1137 N N . ALA A 1 138 ? 17.742 5.870 -26.877 1.00 92.25 138 ALA A N 1
ATOM 1138 C CA . ALA A 1 138 ? 16.649 6.755 -26.465 1.00 92.25 138 ALA A CA 1
ATOM 1139 C C . ALA A 1 138 ? 15.517 6.000 -25.733 1.00 92.25 138 ALA A C 1
ATOM 1141 O O . ALA A 1 138 ? 15.341 4.789 -25.893 1.00 92.25 138 ALA A O 1
ATOM 1142 N N . VAL A 1 139 ? 14.726 6.721 -24.930 1.00 94.25 139 VAL A N 1
ATOM 1143 C CA . VAL A 1 139 ? 13.486 6.182 -24.348 1.00 94.25 139 VAL A CA 1
ATOM 1144 C C . VAL A 1 139 ? 12.433 6.106 -25.452 1.00 94.25 139 VAL A C 1
ATOM 1146 O O . VAL A 1 139 ? 12.113 7.110 -26.082 1.00 94.25 139 VAL A O 1
ATOM 1149 N N . THR A 1 140 ? 11.913 4.908 -25.706 1.00 94.12 140 THR A N 1
ATOM 1150 C CA . THR A 1 140 ? 10.913 4.635 -26.753 1.00 94.12 140 THR A CA 1
ATOM 1151 C C . THR A 1 140 ? 9.880 3.638 -26.236 1.00 94.12 140 THR A C 1
ATOM 1153 O O . THR A 1 140 ? 10.080 3.045 -25.181 1.00 94.12 140 THR A O 1
ATOM 1156 N N . ARG A 1 141 ? 8.797 3.389 -26.984 1.00 89.19 141 ARG A N 1
ATOM 1157 C CA . ARG A 1 141 ? 7.828 2.336 -26.619 1.00 89.19 141 ARG A CA 1
ATOM 1158 C C . ARG A 1 141 ? 8.465 0.943 -26.528 1.00 89.19 141 ARG A C 1
ATOM 1160 O O . ARG A 1 141 ? 8.085 0.166 -25.664 1.00 89.19 141 ARG A O 1
ATOM 1167 N N . ASN A 1 142 ? 9.462 0.663 -27.370 1.00 91.06 142 ASN A N 1
ATOM 1168 C CA . ASN A 1 142 ? 10.196 -0.608 -27.352 1.00 91.06 142 ASN A CA 1
ATOM 1169 C C . ASN A 1 142 ? 11.264 -0.658 -26.245 1.00 91.06 142 ASN A C 1
ATOM 1171 O O . ASN A 1 142 ? 11.647 -1.739 -25.816 1.00 91.06 142 ASN A O 1
ATOM 1175 N N . HIS A 1 143 ? 11.739 0.505 -25.788 1.00 93.00 143 HIS A N 1
ATOM 1176 C CA . HIS A 1 143 ? 12.753 0.644 -24.740 1.00 93.00 143 HIS A CA 1
ATOM 1177 C C . HIS A 1 143 ? 12.290 1.677 -23.703 1.00 93.00 143 HIS A C 1
ATOM 1179 O O . HIS A 1 143 ? 12.827 2.801 -23.679 1.00 93.00 143 HIS A O 1
ATOM 1185 N N . PRO A 1 144 ? 11.263 1.349 -22.894 1.00 94.12 144 PRO A N 1
ATOM 1186 C CA . PRO A 1 144 ? 10.721 2.266 -21.901 1.00 94.12 144 PRO A CA 1
ATOM 1187 C C . PRO A 1 144 ? 11.752 2.574 -20.809 1.00 94.12 144 PRO A C 1
ATOM 1189 O O . PRO A 1 144 ? 12.816 1.960 -20.722 1.00 94.12 144 PRO A O 1
ATOM 1192 N N . LEU A 1 145 ? 11.460 3.573 -19.977 1.00 92.69 145 LEU A N 1
ATOM 1193 C CA . LEU A 1 145 ? 12.327 3.911 -18.845 1.00 92.69 145 LEU A CA 1
ATOM 1194 C C . LEU A 1 145 ? 12.270 2.847 -17.739 1.00 92.69 145 LEU A C 1
ATOM 1196 O O . LEU A 1 145 ? 13.261 2.622 -17.053 1.00 92.69 145 LEU A O 1
ATOM 1200 N N . VAL A 1 146 ? 11.107 2.218 -17.572 1.00 91.50 146 VAL A N 1
ATOM 1201 C CA . VAL A 1 146 ? 10.856 1.152 -16.603 1.00 91.50 146 VAL A CA 1
ATOM 1202 C C . VAL A 1 146 ? 10.356 -0.060 -17.370 1.00 91.50 146 VAL A C 1
ATOM 1204 O O . VAL A 1 146 ? 9.462 0.065 -18.210 1.00 91.50 146 VAL A O 1
ATOM 1207 N N . THR A 1 147 ? 10.934 -1.222 -17.084 1.00 90.06 147 THR A N 1
ATOM 1208 C CA . THR A 1 147 ? 10.486 -2.495 -17.650 1.00 90.06 147 THR A CA 1
ATOM 1209 C C . THR A 1 147 ? 9.034 -2.762 -17.278 1.00 90.06 147 THR A C 1
ATOM 1211 O O . THR A 1 147 ? 8.572 -2.436 -16.185 1.00 90.06 147 THR A O 1
ATOM 1214 N N . ARG A 1 148 ? 8.288 -3.369 -18.200 1.00 91.81 148 ARG A N 1
ATOM 1215 C CA . ARG A 1 148 ? 6.907 -3.763 -17.945 1.00 91.81 148 ARG A CA 1
ATOM 1216 C C . ARG A 1 148 ? 6.887 -4.957 -16.984 1.00 91.81 148 ARG A C 1
ATOM 1218 O O . ARG A 1 148 ? 7.285 -6.049 -17.380 1.00 91.81 148 ARG A O 1
ATOM 1225 N N . TYR A 1 149 ? 6.410 -4.744 -15.757 1.00 93.62 149 TYR A N 1
ATOM 1226 C CA . TYR A 1 149 ? 6.288 -5.788 -14.725 1.00 93.62 149 TYR A CA 1
ATOM 1227 C C . TYR A 1 149 ? 4.995 -6.603 -14.826 1.00 93.62 149 TYR A C 1
ATOM 1229 O O . TYR A 1 149 ? 4.971 -7.755 -14.409 1.00 93.62 149 TYR A O 1
ATOM 1237 N N . PHE A 1 150 ? 3.937 -6.029 -15.398 1.00 93.56 150 PHE A N 1
ATOM 1238 C CA . PHE A 1 150 ? 2.631 -6.675 -15.522 1.00 93.56 150 PHE A CA 1
ATOM 1239 C C . PHE A 1 150 ? 2.124 -6.608 -16.961 1.00 93.56 150 PHE A C 1
ATOM 1241 O O . PHE A 1 150 ? 2.362 -5.635 -17.682 1.00 93.56 150 PHE A O 1
ATOM 1248 N N . THR A 1 151 ? 1.397 -7.632 -17.392 1.00 93.56 151 THR A N 1
ATOM 1249 C CA . THR A 1 151 ? 0.554 -7.544 -18.584 1.00 93.56 151 THR A CA 1
ATOM 1250 C C . THR A 1 151 ? -0.706 -6.759 -18.246 1.00 93.56 151 THR A C 1
ATOM 1252 O O . THR A 1 151 ? -1.405 -7.088 -17.298 1.00 93.56 151 THR A O 1
ATOM 1255 N N . PHE A 1 152 ? -0.990 -5.733 -19.043 1.00 92.12 152 PHE A N 1
ATOM 1256 C CA . PHE A 1 152 ? -2.229 -4.964 -18.993 1.00 92.12 152 PHE A CA 1
ATOM 1257 C C . PHE A 1 152 ? -2.766 -4.882 -20.428 1.00 92.12 152 PHE A C 1
ATOM 1259 O O . PHE A 1 152 ? -2.241 -4.100 -21.222 1.00 92.12 152 PHE A O 1
ATOM 1266 N N . PRO A 1 153 ? -3.708 -5.757 -20.826 1.00 93.31 153 PRO A N 1
ATOM 1267 C CA . PRO A 1 153 ? -4.145 -5.875 -22.218 1.00 93.31 153 PRO A CA 1
ATOM 1268 C C . PRO A 1 153 ? -5.328 -4.958 -22.560 1.00 93.31 153 PRO A C 1
ATOM 1270 O O . PRO A 1 153 ? -6.023 -5.197 -23.546 1.00 93.31 153 PRO A O 1
ATOM 1273 N N . PHE A 1 154 ? -5.585 -3.939 -21.741 1.00 92.25 154 PHE A N 1
ATOM 1274 C CA . PHE A 1 154 ? -6.676 -2.991 -21.940 1.00 92.25 154 PHE A CA 1
ATOM 1275 C C . PHE A 1 154 ? -6.151 -1.670 -22.513 1.00 92.25 154 PHE A C 1
ATOM 1277 O O . PHE A 1 154 ? -4.949 -1.402 -22.500 1.00 92.25 154 PHE A O 1
ATOM 1284 N N . GLU A 1 155 ? -7.061 -0.860 -23.050 1.00 91.69 155 GLU A N 1
ATOM 1285 C CA . GLU A 1 155 ? -6.737 0.475 -23.557 1.00 91.69 155 GLU A CA 1
ATOM 1286 C C . GLU A 1 155 ? -6.298 1.409 -22.422 1.00 91.69 155 GLU A C 1
ATOM 1288 O O . GLU A 1 155 ? -6.630 1.187 -21.259 1.00 91.69 155 GLU A O 1
ATOM 1293 N N . GLU A 1 156 ? -5.551 2.464 -22.755 1.00 87.88 156 GLU A N 1
ATOM 1294 C CA . GLU A 1 156 ? -5.197 3.495 -21.776 1.00 87.88 156 GLU A CA 1
ATOM 1295 C C . GLU A 1 156 ? -6.468 4.129 -21.199 1.00 87.88 156 GLU A C 1
ATOM 1297 O O . GLU A 1 156 ? -7.378 4.519 -21.935 1.00 87.88 156 GLU A O 1
ATOM 1302 N N . MET A 1 157 ? -6.532 4.255 -19.876 1.00 93.00 157 MET A N 1
ATOM 1303 C CA . MET A 1 157 ? -7.688 4.827 -19.195 1.00 93.00 157 MET A CA 1
ATOM 1304 C C . MET A 1 157 ? -7.271 5.614 -17.952 1.00 93.00 157 MET A C 1
ATOM 1306 O O . MET A 1 157 ? -6.095 5.751 -17.623 1.00 93.00 157 MET A O 1
ATOM 1310 N N . ALA A 1 158 ? -8.251 6.199 -17.267 1.00 92.38 158 ALA A N 1
ATOM 1311 C CA . ALA A 1 158 ? -7.982 6.898 -16.021 1.00 92.38 158 ALA A CA 1
ATOM 1312 C C . ALA A 1 158 ? -7.523 5.911 -14.937 1.00 92.38 158 ALA A C 1
ATOM 1314 O O . ALA A 1 158 ? -8.105 4.838 -14.790 1.00 92.38 158 ALA A O 1
ATOM 1315 N N . LEU A 1 159 ? -6.553 6.325 -14.115 1.00 88.38 159 LEU A N 1
ATOM 1316 C CA . LEU A 1 159 ? -5.990 5.520 -13.022 1.00 88.38 159 LEU A CA 1
ATOM 1317 C C . LEU A 1 159 ? -7.062 4.896 -12.111 1.00 88.38 159 LEU A C 1
ATOM 1319 O O . LEU A 1 159 ? -6.944 3.742 -11.722 1.00 88.38 159 LEU A O 1
ATOM 1323 N N . SER A 1 160 ? -8.124 5.641 -11.788 1.00 88.75 160 SER A N 1
ATOM 1324 C CA . SER A 1 160 ? -9.229 5.132 -10.965 1.00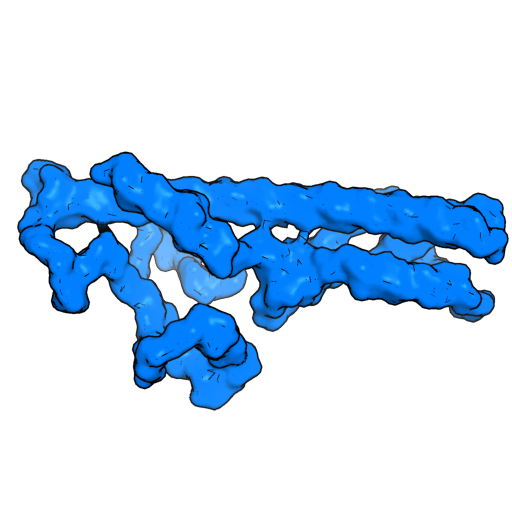 88.75 160 SER A CA 1
ATOM 1325 C C . SER A 1 160 ? -9.983 3.976 -11.627 1.00 88.75 160 SER A C 1
ATOM 1327 O O . SER A 1 160 ? -10.469 3.080 -10.944 1.00 88.75 160 SER A O 1
ATOM 1329 N N . THR A 1 161 ? -10.078 3.988 -12.958 1.00 91.56 161 THR A N 1
ATOM 1330 C CA . THR A 1 161 ? -10.695 2.905 -13.728 1.00 91.56 161 THR A CA 1
ATOM 1331 C C . THR A 1 161 ? -9.765 1.698 -13.773 1.00 91.56 161 THR A C 1
ATOM 1333 O O . THR A 1 161 ? -10.222 0.602 -13.466 1.00 91.56 161 THR A O 1
ATOM 1336 N N . GLU A 1 162 ? -8.470 1.896 -14.054 1.00 91.25 162 GLU A N 1
ATOM 1337 C CA . GLU A 1 162 ? -7.463 0.818 -14.034 1.00 91.25 162 GLU A CA 1
ATOM 1338 C C . GLU A 1 162 ? -7.433 0.105 -12.681 1.00 91.25 162 GLU A C 1
ATOM 1340 O O . GLU A 1 162 ? -7.486 -1.120 -12.618 1.00 91.25 162 GLU A O 1
ATOM 1345 N N . GLU A 1 163 ? -7.415 0.873 -11.592 1.00 89.50 163 GLU A N 1
ATOM 1346 C CA . GLU A 1 163 ? -7.404 0.337 -10.236 1.00 89.50 163 GLU A CA 1
ATOM 1347 C C . GLU A 1 163 ? -8.646 -0.503 -9.945 1.00 89.50 163 GLU A C 1
ATOM 1349 O O . GLU A 1 163 ? -8.526 -1.601 -9.416 1.00 89.50 163 GLU A O 1
ATOM 1354 N N . SER A 1 164 ? -9.836 -0.050 -10.347 1.00 90.94 164 SER A N 1
ATOM 1355 C CA . SER A 1 164 ? -11.066 -0.815 -10.110 1.00 90.94 164 SER A CA 1
ATOM 1356 C C . SER A 1 164 ? -11.060 -2.199 -10.776 1.00 90.94 164 SER A C 1
ATOM 1358 O O . SER A 1 164 ? -11.712 -3.119 -10.284 1.00 90.94 164 SER A O 1
ATOM 1360 N N . MET A 1 165 ? -10.287 -2.382 -11.856 1.00 92.50 165 MET A N 1
ATOM 1361 C CA . MET A 1 165 ? -10.211 -3.652 -12.583 1.00 92.50 165 MET A CA 1
ATOM 1362 C C . MET A 1 165 ? -9.567 -4.774 -11.779 1.00 92.50 165 MET A C 1
ATOM 1364 O O . MET A 1 165 ? -9.882 -5.935 -12.034 1.00 92.50 165 MET A O 1
ATOM 1368 N N . ILE A 1 166 ? -8.712 -4.460 -10.799 1.00 89.94 166 ILE A N 1
ATOM 1369 C CA . ILE A 1 166 ? -8.083 -5.485 -9.950 1.00 89.94 166 ILE A CA 1
ATOM 1370 C C . ILE A 1 166 ? -9.125 -6.233 -9.104 1.00 89.94 166 ILE A C 1
ATOM 1372 O O . ILE A 1 166 ? -8.887 -7.365 -8.696 1.00 89.94 166 ILE A O 1
ATOM 1376 N N . HIS A 1 167 ? -10.293 -5.621 -8.884 1.00 89.88 167 HIS A N 1
ATOM 1377 C CA . HIS A 1 167 ? -11.405 -6.190 -8.124 1.00 89.88 167 HIS A CA 1
ATOM 1378 C C . HIS A 1 167 ? -12.500 -6.802 -9.016 1.00 89.88 167 HIS A C 1
ATOM 1380 O O . HIS A 1 167 ? -13.516 -7.270 -8.506 1.00 89.88 167 HIS A O 1
ATOM 1386 N N . LEU A 1 168 ? -12.322 -6.804 -10.343 1.00 93.25 168 LEU A N 1
ATOM 1387 C CA . LEU A 1 168 ? -13.256 -7.406 -11.298 1.00 93.25 168 LEU A CA 1
ATOM 1388 C C . LEU A 1 168 ? -12.687 -8.746 -11.783 1.00 93.25 168 LEU A C 1
ATOM 1390 O O . LEU A 1 168 ? -11.726 -8.734 -12.550 1.00 93.25 168 LEU A O 1
ATOM 1394 N N . PRO A 1 169 ? -13.240 -9.907 -11.385 1.00 93.12 169 PRO A N 1
ATOM 1395 C CA . PRO A 1 169 ? -12.638 -11.208 -11.696 1.00 93.12 169 PRO A CA 1
ATOM 1396 C C . PRO A 1 169 ? -12.423 -11.479 -13.194 1.00 93.12 169 PRO A C 1
ATOM 1398 O O . PRO A 1 169 ? -11.441 -12.113 -13.572 1.00 93.12 169 PRO A O 1
ATOM 1401 N N . ASP A 1 170 ? -13.308 -10.971 -14.055 1.00 94.81 170 ASP A N 1
ATOM 1402 C CA . ASP A 1 170 ? -13.231 -11.085 -15.516 1.00 94.81 170 ASP A CA 1
ATOM 1403 C C . ASP A 1 170 ? -12.184 -10.154 -16.155 1.00 94.81 170 ASP A C 1
ATOM 1405 O O . ASP A 1 170 ? -11.901 -10.272 -17.347 1.00 94.81 170 ASP A O 1
ATOM 1409 N N . LYS A 1 171 ? -11.606 -9.226 -15.384 1.00 94.56 171 LYS A N 1
ATOM 1410 C CA . LYS A 1 171 ? -10.524 -8.325 -15.809 1.00 94.56 171 LYS A CA 1
ATOM 1411 C C . LYS A 1 171 ? -9.211 -8.652 -15.112 1.00 94.56 171 LYS A C 1
ATOM 1413 O O . LYS A 1 171 ? -8.188 -8.786 -15.781 1.00 94.56 171 LYS A O 1
ATOM 1418 N N . ALA A 1 172 ? -9.248 -8.827 -13.794 1.00 92.81 172 ALA A N 1
ATOM 1419 C CA . ALA A 1 172 ? -8.099 -9.108 -12.942 1.00 92.81 172 ALA A CA 1
ATOM 1420 C C . ALA A 1 172 ? -7.327 -10.356 -13.387 1.00 92.81 172 ALA A C 1
ATOM 1422 O O . ALA A 1 172 ? -6.101 -10.366 -13.336 1.00 92.81 172 ALA A O 1
ATOM 1423 N N . CYS A 1 173 ? -8.014 -11.377 -13.912 1.00 92.94 173 CYS A N 1
ATOM 1424 C CA . CYS A 1 173 ? -7.380 -12.595 -14.425 1.00 92.94 173 CYS A CA 1
ATOM 1425 C C . CYS A 1 173 ? -6.417 -12.355 -15.604 1.00 92.94 173 CYS A C 1
ATOM 1427 O O . CYS A 1 173 ? -5.567 -13.198 -15.884 1.00 92.94 173 CYS A O 1
ATOM 1429 N N . PHE A 1 174 ? -6.513 -11.203 -16.274 1.00 94.88 174 PHE A N 1
ATOM 1430 C CA . PHE A 1 174 ? -5.612 -10.806 -17.354 1.00 94.88 174 PHE A CA 1
ATOM 1431 C C . PHE A 1 174 ? -4.429 -9.945 -16.883 1.00 94.88 174 PHE A C 1
ATOM 1433 O O . PHE A 1 174 ? -3.508 -9.691 -17.665 1.00 94.88 174 PHE A O 1
ATOM 1440 N N . LEU A 1 175 ? -4.426 -9.515 -15.616 1.00 93.75 175 LEU A N 1
ATOM 1441 C CA . LEU A 1 175 ? -3.372 -8.708 -15.001 1.00 93.75 175 LEU A CA 1
ATOM 1442 C C . LEU A 1 175 ? -2.247 -9.608 -14.482 1.00 93.75 175 LEU A C 1
ATOM 1444 O O . LEU A 1 175 ? -2.112 -9.865 -13.290 1.00 93.75 175 LEU A O 1
ATOM 1448 N N . MET A 1 176 ? -1.449 -10.138 -15.406 1.00 92.69 176 MET A N 1
ATOM 1449 C CA . MET A 1 176 ? -0.449 -11.161 -15.090 1.00 92.69 176 MET A CA 1
ATOM 1450 C C . MET A 1 176 ? 0.918 -10.547 -14.791 1.00 92.69 176 MET A C 1
ATOM 1452 O O . MET A 1 176 ? 1.466 -9.817 -15.622 1.00 92.69 176 MET A O 1
ATOM 1456 N N . ALA A 1 177 ? 1.496 -10.888 -13.639 1.00 93.81 177 ALA A N 1
ATOM 1457 C CA . ALA A 1 177 ? 2.882 -10.562 -13.322 1.00 93.81 177 ALA A CA 1
ATOM 1458 C C . ALA A 1 177 ? 3.836 -11.277 -14.290 1.00 93.81 177 ALA A C 1
ATOM 1460 O O . ALA A 1 177 ? 3.684 -12.464 -14.587 1.00 93.81 177 ALA A O 1
ATOM 1461 N N . HIS A 1 178 ? 4.826 -10.553 -14.798 1.00 94.44 178 HIS A N 1
ATOM 1462 C CA . HIS A 1 178 ? 5.913 -11.148 -15.560 1.00 94.44 178 HIS A CA 1
ATOM 1463 C C . HIS A 1 178 ? 6.925 -11.791 -14.610 1.00 94.44 178 HIS A C 1
ATOM 1465 O O . HIS A 1 178 ? 7.262 -11.226 -13.571 1.00 94.44 178 HIS A O 1
ATOM 1471 N N . ASN A 1 179 ? 7.439 -12.960 -14.993 1.00 92.75 179 ASN A N 1
ATOM 1472 C CA . ASN A 1 179 ? 8.475 -13.639 -14.223 1.00 92.75 179 ASN A CA 1
ATOM 1473 C C . ASN A 1 179 ? 9.829 -12.900 -14.310 1.00 92.75 179 ASN A C 1
ATOM 1475 O O . ASN A 1 179 ? 10.068 -12.106 -15.222 1.00 92.75 179 ASN A O 1
ATOM 1479 N N . GLY A 1 180 ? 10.728 -13.194 -13.376 1.00 90.69 180 GLY A N 1
ATOM 1480 C CA . GLY A 1 180 ? 12.028 -12.556 -13.224 1.00 90.69 180 GLY A CA 1
ATOM 1481 C C . GLY A 1 180 ? 12.849 -13.201 -12.111 1.00 90.69 180 GLY A C 1
ATOM 1482 O O . GLY A 1 180 ? 12.654 -14.363 -11.768 1.00 90.69 180 GLY A O 1
ATOM 1483 N N . TRP A 1 181 ? 13.793 -12.445 -11.565 1.00 89.19 181 TRP A N 1
ATOM 1484 C CA . TRP A 1 181 ? 14.614 -12.853 -10.431 1.00 89.19 181 TRP A CA 1
ATOM 1485 C C . TRP A 1 181 ? 14.946 -11.625 -9.586 1.00 89.19 181 TRP A C 1
ATOM 1487 O O . TRP A 1 181 ? 15.025 -10.507 -10.102 1.00 89.19 181 TRP A O 1
ATOM 1497 N N . VAL A 1 182 ? 15.133 -11.829 -8.284 1.00 90.50 182 VAL A N 1
ATOM 1498 C CA . VAL A 1 182 ? 15.476 -10.761 -7.345 1.00 90.50 182 VAL A CA 1
ATOM 1499 C C . VAL A 1 182 ? 16.951 -10.889 -6.982 1.00 90.50 182 VAL A C 1
ATOM 1501 O O . VAL A 1 182 ? 17.431 -11.944 -6.570 1.00 90.50 182 VAL A O 1
ATOM 1504 N N . MET A 1 183 ? 17.697 -9.804 -7.177 1.00 88.75 183 MET A N 1
ATOM 1505 C CA . MET A 1 183 ? 19.128 -9.768 -6.888 1.00 88.75 183 MET A CA 1
ATOM 1506 C C . MET A 1 183 ? 19.386 -9.991 -5.398 1.00 88.75 183 MET A C 1
ATOM 1508 O O . MET A 1 183 ? 18.971 -9.179 -4.575 1.00 88.75 183 MET A O 1
ATOM 1512 N N . GLY A 1 184 ? 20.117 -11.060 -5.070 1.00 89.81 184 GLY A N 1
ATOM 1513 C CA . GLY A 1 184 ? 20.494 -11.374 -3.691 1.00 89.81 184 GLY A CA 1
ATOM 1514 C C . GLY A 1 184 ? 19.369 -11.958 -2.832 1.00 89.81 184 GLY A C 1
ATOM 1515 O O . GLY A 1 184 ? 19.523 -11.987 -1.615 1.00 89.81 184 GLY A O 1
ATOM 1516 N N . ASP A 1 185 ? 18.267 -12.402 -3.441 1.00 91.81 185 ASP A N 1
ATOM 1517 C CA . ASP A 1 185 ? 17.180 -13.093 -2.741 1.00 91.81 185 ASP A CA 1
ATOM 1518 C C . ASP A 1 185 ? 17.336 -14.622 -2.789 1.00 91.81 185 ASP A C 1
ATOM 1520 O O . ASP A 1 185 ? 18.116 -15.156 -3.583 1.00 91.81 185 ASP A O 1
ATOM 1524 N N . ASP A 1 186 ? 16.577 -15.324 -1.948 1.00 92.31 186 ASP A N 1
ATOM 1525 C CA . ASP A 1 186 ? 16.463 -16.781 -1.980 1.00 92.31 186 ASP A CA 1
ATOM 1526 C C . ASP A 1 186 ? 15.735 -17.231 -3.263 1.00 92.31 186 ASP A C 1
ATOM 1528 O O . ASP A 1 186 ? 14.546 -16.943 -3.421 1.00 92.31 186 ASP A O 1
ATOM 1532 N N . PRO A 1 187 ? 16.398 -17.968 -4.178 1.00 89.25 187 PRO A N 1
ATOM 1533 C CA . PRO A 1 187 ? 15.775 -18.418 -5.420 1.00 89.25 187 PRO A CA 1
ATOM 1534 C C . PRO A 1 187 ? 14.657 -19.451 -5.211 1.00 89.25 187 PRO A C 1
ATOM 1536 O O . PRO A 1 187 ? 13.913 -19.723 -6.151 1.00 89.25 187 PRO A O 1
ATOM 1539 N N . LEU A 1 188 ? 14.542 -20.053 -4.021 1.00 92.69 188 LEU A N 1
ATOM 1540 C CA . LEU A 1 188 ? 13.457 -20.978 -3.6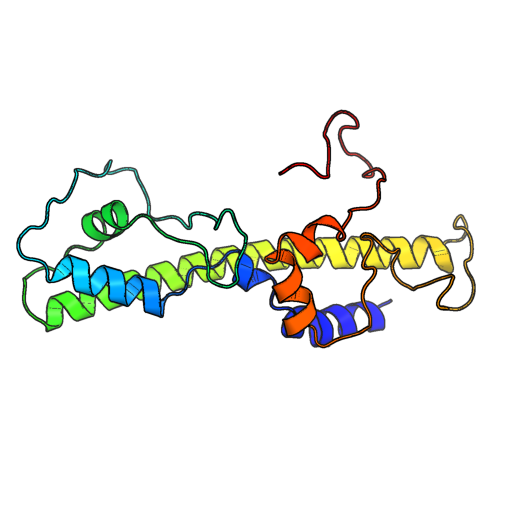81 1.00 92.69 188 LEU A CA 1
ATOM 1541 C C . LEU A 1 188 ? 12.197 -20.259 -3.195 1.00 92.69 188 LEU A C 1
ATOM 1543 O O . LEU A 1 188 ? 11.139 -20.882 -3.104 1.00 92.69 188 LEU A O 1
ATOM 1547 N N . ARG A 1 189 ? 12.286 -18.959 -2.899 1.00 91.81 189 ARG A N 1
ATOM 1548 C CA . ARG A 1 189 ? 11.135 -18.153 -2.516 1.00 91.81 189 ARG A CA 1
ATOM 1549 C C . ARG A 1 189 ? 10.443 -17.618 -3.762 1.00 91.81 189 ARG A C 1
ATOM 1551 O O . ARG A 1 189 ? 11.030 -16.875 -4.548 1.00 91.81 189 ARG A O 1
ATOM 1558 N N . ASN A 1 190 ? 9.167 -17.955 -3.923 1.00 91.12 190 ASN A N 1
ATOM 1559 C CA . ASN A 1 190 ? 8.350 -17.352 -4.964 1.00 91.12 190 ASN A CA 1
ATOM 1560 C C . ASN A 1 190 ? 8.064 -15.886 -4.604 1.00 91.12 190 ASN A C 1
ATOM 1562 O O . ASN A 1 190 ? 7.239 -15.598 -3.745 1.00 91.12 190 ASN A O 1
ATOM 1566 N N . PHE A 1 191 ? 8.745 -14.951 -5.266 1.00 90.19 191 PHE A N 1
ATOM 1567 C CA . PHE A 1 191 ? 8.593 -13.515 -5.007 1.00 90.19 191 PHE A CA 1
ATOM 1568 C C . PHE A 1 191 ? 7.239 -12.940 -5.457 1.00 90.19 191 PHE A C 1
ATOM 1570 O O . PHE A 1 191 ? 6.964 -11.770 -5.198 1.00 90.19 191 PHE A O 1
ATOM 1577 N N . ALA A 1 192 ? 6.422 -13.722 -6.169 1.00 89.06 192 ALA A N 1
ATOM 1578 C CA . ALA A 1 192 ? 5.075 -13.337 -6.578 1.00 89.06 192 ALA A CA 1
ATOM 1579 C C . ALA A 1 192 ? 3.980 -13.885 -5.642 1.00 89.06 192 ALA A C 1
ATOM 1581 O O . ALA A 1 192 ? 2.811 -13.548 -5.832 1.00 89.06 192 ALA A O 1
ATOM 1582 N N . GLU A 1 193 ? 4.329 -14.729 -4.664 1.00 87.44 193 GLU A N 1
ATOM 1583 C CA . GLU A 1 193 ? 3.392 -15.193 -3.635 1.00 87.44 193 GLU A CA 1
ATOM 1584 C C . GLU A 1 193 ? 3.227 -14.158 -2.500 1.00 87.44 193 GLU A C 1
ATOM 1586 O O . GLU A 1 193 ? 4.143 -13.359 -2.280 1.00 87.44 193 GLU A O 1
ATOM 1591 N N . PRO A 1 194 ? 2.064 -14.140 -1.808 1.00 79.38 194 PRO A N 1
ATOM 1592 C CA . PRO A 1 194 ? 1.809 -13.271 -0.652 1.00 79.38 194 PRO A CA 1
ATOM 1593 C C . PRO A 1 194 ? 2.736 -13.500 0.550 1.00 79.38 194 PRO A C 1
ATOM 1595 O O . PRO A 1 194 ? 3.112 -14.666 0.808 1.00 79.38 194 PRO A O 1
#

Mean predicted aligned error: 5.21 Å

Foldseek 3Di:
DVVVVCCCVPPNCVVLVLLQLQAADLVVQLVVLLVQLLDPPNPLDDDDPPDDWAWAGDPLSDGNRIDTDSSNLCVVQPFPDSDPVSSVVSSVVSSVVRVVNSVVSVVVVVVVSVVVSVVLVVVLCQQCPDPPHVNDDDADPVRHSDDDQWDQPDDDDDPVVVVVQCVPPVRVVRGGGDDDDDPPDDPVDDPPDD